Protein AF-A0AAD5DA73-F1 (afdb_monomer_lite)

Radius of gyration: 20.54 Å; chains: 1; bounding box: 58×46×58 Å

Organism: Ambrosia artemisiifolia (NCBI:txid4212)

Structure (mmCIF, N/CA/C/O backbone):
data_AF-A0AAD5DA73-F1
#
_entry.id   AF-A0AAD5DA73-F1
#
loop_
_atom_site.group_PDB
_atom_site.id
_atom_site.type_symbol
_atom_site.label_atom_id
_atom_site.label_alt_id
_atom_site.label_comp_id
_atom_site.label_asym_id
_atom_site.label_entity_id
_atom_site.label_seq_id
_atom_site.pdbx_PDB_ins_code
_atom_site.Cartn_x
_atom_site.Cartn_y
_atom_site.Cartn_z
_atom_site.occupancy
_atom_site.B_iso_or_equiv
_atom_site.auth_seq_id
_atom_site.auth_comp_id
_atom_site.auth_asym_id
_atom_site.auth_atom_id
_atom_site.pdbx_PDB_model_num
ATOM 1 N N . PRO A 1 1 ? -21.069 0.282 12.238 1.00 74.69 1 PRO A N 1
ATOM 2 C CA . PRO A 1 1 ? -19.995 1.270 12.509 1.00 74.69 1 PRO A CA 1
ATOM 3 C C . PRO A 1 1 ? -19.616 2.061 11.240 1.00 74.69 1 PRO A C 1
ATOM 5 O O . PRO A 1 1 ? -19.781 1.562 10.129 1.00 74.69 1 PRO A O 1
ATOM 8 N N . ARG A 1 2 ? -19.164 3.310 11.398 1.00 81.50 2 ARG A N 1
ATOM 9 C CA . ARG A 1 2 ? -18.696 4.176 10.300 1.00 81.50 2 ARG A CA 1
ATOM 10 C C . ARG A 1 2 ? -17.267 4.619 10.591 1.00 81.50 2 ARG A C 1
ATOM 12 O O . ARG A 1 2 ? -16.891 4.700 11.760 1.00 81.50 2 ARG A O 1
ATOM 19 N N . CYS A 1 3 ? -16.502 4.896 9.543 1.00 84.69 3 CYS A N 1
ATOM 20 C CA . CYS A 1 3 ? -15.153 5.428 9.682 1.00 84.69 3 CYS A CA 1
ATOM 21 C C . CYS A 1 3 ? -15.192 6.782 10.394 1.00 84.69 3 CYS A C 1
ATOM 23 O O . CYS A 1 3 ? -15.942 7.670 9.989 1.00 84.69 3 CYS A O 1
ATOM 25 N N . ARG A 1 4 ? -14.396 6.934 11.457 1.00 84.81 4 ARG A N 1
ATOM 26 C CA . ARG A 1 4 ? -14.360 8.161 12.269 1.00 84.81 4 ARG A CA 1
ATOM 27 C C . ARG A 1 4 ? -13.725 9.353 11.556 1.00 84.81 4 ARG A C 1
ATOM 29 O O . ARG A 1 4 ? -14.009 10.477 11.939 1.00 84.81 4 ARG A O 1
ATOM 36 N N . VAL A 1 5 ? -12.944 9.106 10.506 1.00 83.25 5 VAL A N 1
ATOM 37 C CA . VAL A 1 5 ? -12.302 10.155 9.704 1.00 83.25 5 VAL A CA 1
ATOM 38 C C . VAL A 1 5 ? -13.203 10.617 8.556 1.00 83.25 5 VAL A C 1
ATOM 40 O O . VAL A 1 5 ? -13.408 11.809 8.374 1.00 83.25 5 VAL A O 1
ATOM 43 N N . CYS A 1 6 ? -13.780 9.693 7.777 1.00 84.44 6 CYS A N 1
ATOM 44 C CA . CYS A 1 6 ? -14.545 10.063 6.578 1.00 84.44 6 CYS A CA 1
ATOM 45 C C . CYS A 1 6 ? -16.065 9.896 6.679 1.00 84.44 6 CYS A C 1
ATOM 47 O O . CYS A 1 6 ? -16.775 10.214 5.726 1.00 84.44 6 CYS A O 1
ATOM 49 N N . GLY A 1 7 ? -16.577 9.309 7.761 1.00 82.12 7 GLY A N 1
ATOM 50 C CA . GLY A 1 7 ? -18.003 9.024 7.942 1.00 82.12 7 GLY A CA 1
ATOM 51 C C . GLY A 1 7 ? -18.583 7.947 7.013 1.00 82.12 7 GLY A C 1
ATOM 52 O O . GLY A 1 7 ? -19.753 7.586 7.166 1.00 82.12 7 GLY A O 1
ATOM 53 N N . LYS A 1 8 ? -17.806 7.402 6.065 1.00 84.31 8 LYS A N 1
ATOM 54 C CA . LYS A 1 8 ? -18.269 6.356 5.138 1.00 84.31 8 LYS A CA 1
ATOM 55 C C . LYS A 1 8 ? -18.356 4.989 5.827 1.00 84.31 8 LYS A C 1
ATOM 57 O O . LYS A 1 8 ? -17.770 4.755 6.889 1.00 84.31 8 LYS A O 1
ATOM 62 N N . ARG A 1 9 ? -19.121 4.080 5.216 1.00 83.31 9 ARG A N 1
ATOM 63 C CA . ARG A 1 9 ? -19.241 2.681 5.651 1.00 83.31 9 ARG A CA 1
ATOM 64 C C . ARG A 1 9 ? -17.960 1.908 5.333 1.00 83.31 9 ARG A C 1
ATOM 66 O O . ARG A 1 9 ? -17.173 2.312 4.480 1.00 83.31 9 ARG A O 1
ATOM 73 N N . PHE A 1 10 ? -17.755 0.815 6.051 1.00 82.88 10 PHE A N 1
ATOM 74 C CA . PHE A 1 10 ? -16.686 -0.136 5.766 1.00 82.88 10 PHE A CA 1
ATOM 75 C C . PHE A 1 10 ? -17.114 -1.110 4.666 1.00 82.88 10 PHE A C 1
ATOM 77 O O . PHE A 1 10 ? -18.294 -1.162 4.315 1.00 82.88 10 PHE A O 1
ATOM 84 N N . TYR A 1 11 ? -16.162 -1.878 4.151 1.00 80.06 11 TYR A N 1
ATOM 85 C CA . TYR A 1 11 ? -16.429 -2.987 3.244 1.00 80.06 11 TYR A CA 1
ATOM 86 C C . TYR A 1 11 ? -15.949 -4.289 3.899 1.00 80.06 11 TYR A C 1
ATOM 88 O O . TYR A 1 11 ? -14.923 -4.253 4.579 1.00 80.06 11 TYR A O 1
ATOM 96 N N . PRO A 1 12 ? -16.662 -5.420 3.735 1.00 72.38 12 PRO A N 1
ATOM 97 C CA . PRO A 1 12 ? -16.383 -6.650 4.484 1.00 72.38 12 PRO A CA 1
ATOM 98 C C . PRO A 1 12 ? -14.997 -7.252 4.260 1.00 72.38 12 PRO A C 1
ATOM 100 O O . PRO A 1 12 ? -14.525 -7.997 5.101 1.00 72.38 12 PRO A O 1
ATOM 103 N N . HIS A 1 13 ? -14.368 -6.973 3.124 1.00 76.25 13 HIS A N 1
ATOM 104 C CA . HIS A 1 13 ? -13.103 -7.578 2.705 1.00 76.25 13 HIS A CA 1
ATOM 105 C C . HIS A 1 13 ? -11.890 -6.662 2.923 1.00 76.25 13 HIS A C 1
ATOM 107 O O . HIS A 1 13 ? -10.756 -7.137 2.869 1.00 76.25 13 HIS A O 1
ATOM 113 N N . LEU A 1 14 ? -12.119 -5.373 3.201 1.00 82.56 14 LEU A N 1
ATOM 114 C CA . LEU A 1 14 ? -11.051 -4.393 3.371 1.00 82.56 14 LEU A CA 1
ATOM 115 C C . LEU A 1 14 ? -10.572 -4.330 4.814 1.00 82.56 14 LEU A C 1
ATOM 117 O O . LEU A 1 14 ? -11.362 -4.373 5.759 1.00 82.56 14 LEU A O 1
ATOM 121 N N . TRP A 1 15 ? -9.265 -4.155 4.965 1.00 85.31 15 TRP A N 1
ATOM 122 C CA . TRP A 1 15 ? -8.627 -3.992 6.259 1.00 85.31 15 TRP A CA 1
ATOM 123 C C . TRP A 1 15 ? -9.005 -2.649 6.894 1.00 85.31 15 TRP A C 1
ATOM 125 O O . TRP A 1 15 ? -9.161 -1.622 6.221 1.00 85.31 15 TRP A O 1
ATOM 135 N N . ILE A 1 16 ? -9.168 -2.662 8.214 1.00 87.81 16 ILE A N 1
ATOM 136 C CA . ILE A 1 16 ? -9.532 -1.491 9.011 1.00 87.81 16 ILE A CA 1
ATOM 137 C C . ILE A 1 16 ? -8.635 -1.410 10.241 1.00 87.81 16 ILE A C 1
ATOM 139 O O . ILE A 1 16 ? -8.229 -2.432 10.790 1.00 87.81 16 ILE A O 1
ATOM 143 N N . TYR A 1 17 ? -8.387 -0.198 10.716 1.00 88.81 17 TYR A N 1
ATOM 144 C CA . TYR A 1 17 ? -7.782 0.020 12.023 1.00 88.81 17 TYR A CA 1
ATOM 145 C C . TYR A 1 17 ? -8.880 0.174 13.069 1.00 88.81 17 TYR A C 1
ATOM 147 O O . TYR A 1 17 ? -9.853 0.912 12.855 1.00 88.81 17 TYR A O 1
ATOM 155 N N . LYS A 1 18 ? -8.727 -0.514 14.204 1.00 88.94 18 LYS A N 1
ATOM 156 C CA . LYS A 1 18 ? -9.647 -0.408 15.338 1.00 88.94 18 LYS A CA 1
ATOM 157 C C . LYS A 1 18 ? -8.918 -0.139 16.652 1.00 88.94 18 LYS A C 1
ATOM 159 O O . LYS A 1 18 ? -7.820 -0.632 16.868 1.00 88.94 18 LYS A O 1
ATOM 164 N N . CYS A 1 19 ? -9.573 0.591 17.550 1.00 87.06 19 CYS A N 1
ATOM 165 C CA . CYS A 1 19 ? -9.209 0.643 18.964 1.00 87.06 19 CYS A CA 1
ATOM 166 C C . CYS A 1 19 ? -10.099 -0.330 19.737 1.00 87.06 19 CYS A C 1
ATOM 168 O O . CYS A 1 19 ? -11.324 -0.158 19.749 1.00 87.06 19 CYS A O 1
ATOM 170 N N . ASP A 1 20 ? -9.501 -1.292 20.436 1.00 80.56 20 ASP A N 1
ATOM 171 C CA . ASP A 1 20 ? -10.252 -2.266 21.237 1.00 80.56 20 ASP A CA 1
ATOM 172 C C . ASP A 1 20 ? -10.957 -1.638 22.451 1.00 80.56 20 ASP A C 1
ATOM 174 O O . ASP A 1 20 ? -11.970 -2.160 22.910 1.00 80.56 20 ASP A O 1
ATOM 178 N N . LYS A 1 21 ? -10.478 -0.488 22.949 1.00 81.25 21 LYS A N 1
ATOM 179 C CA . LYS A 1 21 ? -11.065 0.177 24.126 1.00 81.25 21 LYS A CA 1
ATOM 180 C C . LYS A 1 21 ? -12.197 1.151 23.794 1.00 81.25 21 LYS A C 1
ATOM 182 O O . LYS A 1 21 ? -13.053 1.393 24.640 1.00 81.25 21 LYS A O 1
ATOM 187 N N . CYS A 1 22 ? -12.211 1.736 22.593 1.00 81.44 22 CYS A N 1
ATOM 188 C CA . CYS A 1 22 ? -13.013 2.940 22.328 1.00 81.44 22 CYS A CA 1
ATOM 189 C C . CYS A 1 22 ? -14.029 2.822 21.186 1.00 81.44 22 CYS A C 1
ATOM 191 O O . CYS A 1 22 ? -14.594 3.842 20.788 1.00 81.44 22 CYS A O 1
ATOM 193 N N . TYR A 1 23 ? -14.270 1.624 20.631 1.00 77.81 23 TYR A N 1
ATOM 194 C CA . TYR A 1 23 ? -15.110 1.444 19.429 1.00 77.81 23 TYR A CA 1
ATOM 195 C C . TYR A 1 23 ? -14.743 2.442 18.311 1.00 77.81 23 TYR A C 1
ATOM 197 O O . TYR A 1 23 ? -15.598 2.954 17.575 1.00 77.81 23 TYR A O 1
ATOM 205 N N . TYR A 1 24 ? -13.455 2.774 18.232 1.00 83.12 24 TYR A N 1
ATOM 206 C CA . TYR A 1 24 ? -12.906 3.673 17.235 1.00 83.12 24 TYR A CA 1
ATOM 207 C C . TYR A 1 24 ? -12.508 2.827 16.036 1.00 83.12 24 TYR A C 1
ATOM 209 O O . TYR A 1 24 ? -11.732 1.892 16.194 1.00 83.12 24 TYR A O 1
ATOM 217 N N . TYR A 1 25 ? -13.053 3.131 14.859 1.00 85.81 25 TYR A N 1
ATOM 218 C CA . TYR A 1 25 ? -12.773 2.404 13.623 1.00 85.81 25 TYR A CA 1
ATOM 219 C C . TYR A 1 25 ? -12.470 3.401 12.509 1.00 85.81 25 TYR A C 1
ATOM 221 O O . TYR A 1 25 ? -13.195 4.390 12.339 1.00 85.81 25 TYR A O 1
ATOM 229 N N . VAL A 1 26 ? -11.450 3.116 11.710 1.00 87.56 26 VAL A N 1
ATOM 230 C CA . VAL A 1 26 ? -11.024 3.954 10.586 1.00 87.56 26 VAL A CA 1
ATOM 231 C C . VAL A 1 26 ? -10.586 3.065 9.420 1.00 87.56 26 VAL A C 1
ATOM 233 O O . VAL A 1 26 ? -10.081 1.961 9.625 1.00 87.56 26 VAL A O 1
ATOM 236 N N . HIS A 1 27 ? -10.869 3.489 8.183 1.00 87.12 27 HIS A N 1
ATOM 237 C CA . HIS A 1 27 ? -10.367 2.775 7.001 1.00 87.12 27 HIS A CA 1
ATOM 238 C C . HIS A 1 27 ? -8.847 2.816 7.000 1.00 87.12 27 HIS A C 1
ATOM 240 O O . HIS A 1 27 ? -8.290 3.826 7.417 1.00 87.12 27 HIS A O 1
ATOM 246 N N . PHE A 1 28 ? -8.203 1.784 6.464 1.00 84.25 28 PHE A N 1
ATOM 247 C CA . PHE A 1 28 ? -6.758 1.779 6.252 1.00 84.25 28 PHE A CA 1
ATOM 248 C C . PHE A 1 28 ? -6.259 3.085 5.596 1.00 84.25 28 PHE A C 1
ATOM 250 O O . PHE A 1 28 ? -5.539 3.846 6.238 1.00 84.25 28 PHE A O 1
ATOM 257 N N . ASP A 1 29 ? -6.779 3.435 4.413 1.00 79.94 29 ASP A N 1
ATOM 258 C CA . ASP A 1 29 ? -6.364 4.657 3.703 1.00 79.94 29 ASP A CA 1
ATOM 259 C C . ASP A 1 29 ? -6.687 5.944 4.476 1.00 79.94 29 ASP A C 1
ATOM 261 O O . ASP A 1 29 ? -5.978 6.939 4.380 1.00 79.94 29 ASP A O 1
ATOM 265 N N . CYS A 1 30 ? -7.786 5.952 5.241 1.00 84.56 30 CYS A N 1
ATOM 266 C CA . CYS A 1 30 ? -8.164 7.123 6.036 1.00 84.56 30 CYS A CA 1
ATOM 267 C C . CYS A 1 30 ? -7.292 7.293 7.278 1.00 84.56 30 CYS A C 1
ATOM 269 O O . CYS A 1 30 ? -7.253 8.394 7.813 1.00 84.56 30 CYS A O 1
ATOM 271 N N . ALA A 1 31 ? -6.668 6.218 7.759 1.00 85.38 31 ALA A N 1
ATOM 272 C CA . ALA A 1 31 ? -5.720 6.300 8.850 1.00 85.38 31 ALA A CA 1
ATOM 273 C C . ALA A 1 31 ? -4.400 6.873 8.340 1.00 85.38 31 ALA A C 1
ATOM 275 O O . ALA A 1 31 ? -3.850 7.760 8.971 1.00 85.38 31 ALA A O 1
ATOM 276 N N . THR A 1 32 ? -3.918 6.403 7.187 1.00 80.06 32 THR A N 1
ATOM 277 C CA . THR A 1 32 ? -2.591 6.759 6.670 1.00 80.06 32 THR A CA 1
ATOM 278 C C . THR A 1 32 ? -2.559 8.091 5.922 1.00 80.06 32 THR A C 1
ATOM 280 O O . THR A 1 32 ? -1.555 8.794 5.982 1.00 80.06 32 THR A O 1
ATOM 283 N N . SER A 1 33 ? -3.630 8.465 5.215 1.00 76.12 33 SER A N 1
ATOM 284 C CA . SER A 1 33 ? -3.647 9.662 4.366 1.00 76.12 33 SER A CA 1
ATOM 285 C C . SER A 1 33 ? -4.341 10.849 5.026 1.00 76.12 33 SER A C 1
ATOM 287 O O . SER A 1 33 ? -5.465 10.746 5.522 1.00 76.12 33 SER A O 1
ATOM 289 N N . LYS A 1 34 ? -3.707 12.021 4.939 1.00 66.69 34 LYS A N 1
ATOM 290 C CA . LYS A 1 34 ? -4.309 13.299 5.321 1.00 66.69 34 LYS A CA 1
ATOM 291 C C . LYS A 1 34 ? -5.431 13.631 4.329 1.00 66.69 34 LYS A C 1
ATOM 293 O O . LYS A 1 34 ? -5.189 13.742 3.131 1.00 66.69 34 LYS A O 1
ATOM 298 N N . ARG A 1 35 ? -6.675 13.761 4.794 1.00 55.38 35 ARG A N 1
ATOM 299 C CA . ARG A 1 35 ? -7.741 14.398 3.998 1.00 55.38 35 ARG A CA 1
ATOM 300 C C . ARG A 1 35 ? -7.742 15.893 4.277 1.00 55.38 35 ARG A C 1
ATOM 302 O O . ARG A 1 35 ? -7.428 16.296 5.392 1.00 55.38 35 ARG A O 1
ATOM 309 N N . GLU A 1 36 ? -8.095 16.684 3.265 1.00 46.44 36 GLU A N 1
ATOM 310 C CA . GLU A 1 36 ? -8.087 18.143 3.343 1.00 46.44 36 GLU A CA 1
ATOM 311 C C . GLU A 1 36 ? -8.763 18.707 4.613 1.00 46.44 36 GLU A C 1
ATOM 313 O O . GLU A 1 36 ? -9.766 18.159 5.091 1.00 46.44 36 GLU A O 1
ATOM 318 N N . PRO A 1 37 ? -8.238 19.832 5.140 1.00 41.41 37 PRO A N 1
ATOM 319 C CA . PRO A 1 37 ? -8.505 20.353 6.486 1.00 41.41 37 PRO A CA 1
ATOM 320 C C . PRO A 1 37 ? -9.942 20.832 6.753 1.00 41.41 37 PRO A C 1
ATOM 322 O O . PRO A 1 37 ? -10.250 21.285 7.858 1.00 41.41 37 PRO A O 1
ATOM 325 N N . PHE A 1 38 ? -10.860 20.710 5.794 1.00 39.41 38 PHE A N 1
ATOM 326 C CA . PHE A 1 38 ? -12.230 21.189 5.971 1.00 39.41 38 PHE A CA 1
ATOM 327 C C . PHE A 1 38 ? -13.028 20.371 7.006 1.00 39.41 38 PHE A C 1
ATOM 329 O O . PHE A 1 38 ? -13.949 20.892 7.628 1.00 39.41 38 PHE A O 1
ATOM 336 N N . MET A 1 39 ? -12.646 19.111 7.262 1.00 40.88 39 MET A N 1
ATOM 337 C CA . MET A 1 39 ? -13.309 18.263 8.270 1.00 40.88 39 MET A CA 1
ATOM 338 C C . MET A 1 39 ? -12.624 18.265 9.647 1.00 40.88 39 MET A C 1
ATOM 340 O O . MET A 1 39 ? -13.241 17.833 10.619 1.00 40.88 39 MET A O 1
ATOM 344 N N . SER A 1 40 ? -11.396 18.788 9.774 1.00 43.88 40 SER A N 1
ATOM 345 C CA . SER A 1 40 ? -10.707 18.908 11.076 1.00 43.88 40 SER A CA 1
ATOM 346 C C . SER A 1 40 ? -11.377 19.909 12.021 1.00 43.88 40 SER A C 1
ATOM 348 O O . SER A 1 40 ? -11.294 19.747 13.233 1.00 43.88 40 SER A O 1
ATOM 350 N N . ILE A 1 41 ? -12.095 20.898 11.479 1.00 42.97 41 ILE A N 1
ATOM 351 C CA . ILE A 1 41 ? -12.800 21.935 12.254 1.00 42.97 41 ILE A CA 1
ATOM 352 C C . ILE A 1 41 ? -14.023 21.350 12.991 1.00 42.97 41 ILE A C 1
ATOM 354 O O . ILE A 1 41 ? -14.451 21.878 14.013 1.00 42.97 41 ILE A O 1
ATOM 358 N N . PHE A 1 42 ? -14.564 20.222 12.515 1.00 41.97 42 PHE A N 1
ATOM 359 C CA . PHE A 1 42 ? -15.730 19.559 13.111 1.00 41.97 42 PHE A CA 1
ATOM 360 C C . PHE A 1 42 ? -15.372 18.4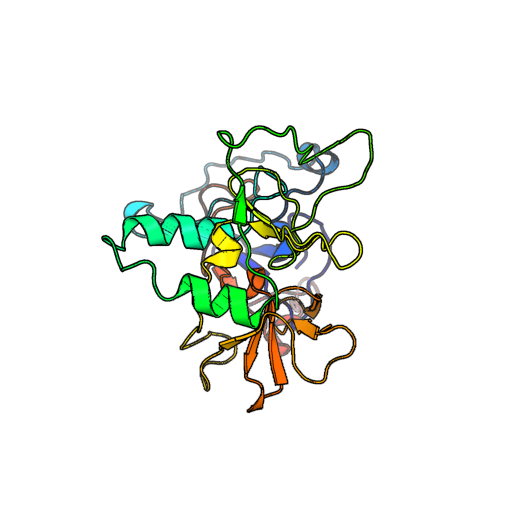34 14.094 1.00 41.97 42 PHE A C 1
ATOM 362 O O . PHE A 1 42 ? -16.274 17.811 14.658 1.00 41.97 42 PHE A O 1
ATOM 369 N N . ILE A 1 43 ? -14.082 18.162 14.336 1.00 44.81 43 ILE A N 1
ATOM 370 C CA . ILE A 1 43 ? -13.673 17.252 15.411 1.00 44.81 43 ILE A CA 1
ATOM 371 C C . ILE A 1 43 ? -13.783 18.031 16.720 1.00 44.81 43 ILE A C 1
ATOM 373 O O . ILE A 1 43 ? -12.856 18.715 17.142 1.00 44.81 43 ILE A O 1
ATOM 377 N N . THR A 1 44 ? -14.944 17.943 17.365 1.00 36.84 44 THR A N 1
ATOM 378 C CA . THR A 1 44 ? -15.134 18.451 18.722 1.00 36.84 44 THR A CA 1
ATOM 379 C C . THR A 1 44 ? -14.080 17.828 19.636 1.00 36.84 44 THR A C 1
ATOM 381 O O . THR A 1 44 ? -14.101 16.618 19.877 1.00 36.84 44 THR A O 1
ATOM 384 N N . THR A 1 45 ? -13.171 18.646 20.161 1.00 41.34 45 THR A N 1
ATOM 385 C CA . THR A 1 45 ? -12.269 18.320 21.268 1.00 41.34 45 THR A CA 1
ATOM 386 C C . THR A 1 45 ? -13.082 18.119 22.547 1.00 41.34 45 THR A C 1
ATOM 388 O O . THR A 1 45 ? -13.053 18.919 23.476 1.00 41.34 45 THR A O 1
ATOM 391 N N . SER A 1 46 ? -13.828 17.019 22.631 1.00 40.75 46 SER A N 1
ATOM 392 C CA . SER A 1 46 ? -14.359 16.524 23.898 1.00 40.75 46 SER A CA 1
ATOM 393 C C . SER A 1 46 ? -13.238 15.783 24.631 1.00 40.75 46 SER A C 1
ATOM 395 O O . SER A 1 46 ? -13.244 14.553 24.713 1.00 40.75 46 SER A O 1
ATOM 397 N N . LEU A 1 47 ? -12.223 16.514 25.100 1.00 46.31 47 LEU A N 1
ATOM 398 C CA . LEU A 1 47 ? -11.112 15.923 25.842 1.00 46.31 47 LEU A CA 1
ATOM 399 C C . LEU A 1 47 ? -11.515 15.753 27.314 1.00 46.31 47 LEU A C 1
ATOM 401 O O . LEU A 1 47 ? -11.143 16.531 28.188 1.00 46.31 47 LEU A O 1
ATOM 405 N N . GLY A 1 48 ? -12.286 14.701 27.593 1.00 45.31 48 GLY A N 1
ATOM 406 C CA . GLY A 1 48 ? -12.152 14.035 28.887 1.00 45.31 48 GLY A CA 1
ATOM 407 C C . GLY A 1 48 ? -10.730 13.473 29.005 1.00 45.31 48 GLY A C 1
ATOM 408 O O . GLY A 1 48 ? -10.112 13.161 27.988 1.00 45.31 48 GLY A O 1
ATOM 409 N N . LYS A 1 49 ? -10.188 13.349 30.225 1.00 44.56 49 LYS A N 1
ATOM 410 C CA . LYS A 1 49 ? -8.884 12.699 30.458 1.00 44.56 49 LYS A CA 1
ATOM 411 C C . LYS A 1 49 ? -8.876 11.310 29.802 1.00 44.56 49 LYS A C 1
ATOM 413 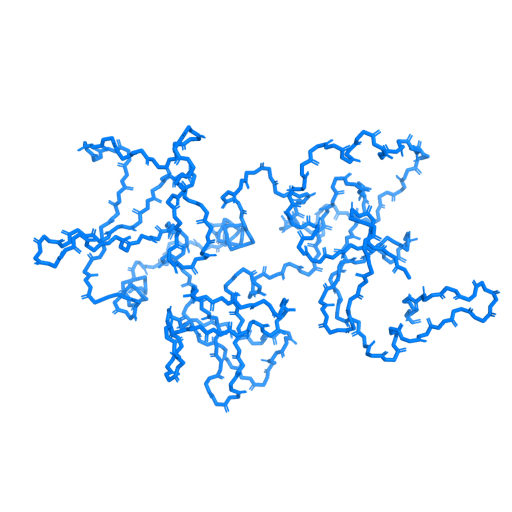O O . LYS A 1 49 ? -9.515 10.390 30.303 1.00 44.56 49 LYS A O 1
ATOM 418 N N . THR A 1 50 ? -8.168 11.157 28.686 1.00 51.66 50 THR A N 1
ATOM 419 C CA . THR A 1 50 ? -7.966 9.861 28.029 1.00 51.66 50 THR A CA 1
ATOM 420 C C . THR A 1 50 ? -6.828 9.129 28.728 1.00 51.66 50 THR A C 1
ATOM 422 O O . THR A 1 50 ? -5.730 9.675 28.836 1.00 51.66 50 THR A O 1
ATOM 425 N N . SER A 1 51 ? -7.065 7.909 29.208 1.00 64.75 51 SER A N 1
ATOM 426 C CA . SER A 1 51 ? -6.001 7.056 29.736 1.00 64.75 51 SER A CA 1
ATOM 427 C C . SER A 1 51 ? -5.236 6.415 28.581 1.00 64.75 51 SER A C 1
ATOM 429 O O . SER A 1 51 ? -5.815 5.725 27.746 1.00 64.75 51 SER A O 1
ATOM 431 N N . LYS A 1 52 ? -3.921 6.640 28.530 1.00 74.19 52 LYS A N 1
ATOM 432 C CA . LYS A 1 52 ? -3.057 6.011 27.528 1.00 74.19 52 LYS A CA 1
ATOM 433 C C . LYS A 1 52 ? -3.179 4.491 27.626 1.00 74.19 52 LYS A C 1
ATOM 435 O O . LYS A 1 52 ? -3.109 3.939 28.725 1.00 74.19 52 LYS A O 1
ATOM 440 N N . ASN A 1 53 ? -3.413 3.816 26.501 1.00 75.94 53 ASN A N 1
ATOM 441 C CA . ASN A 1 53 ? -3.666 2.372 26.511 1.00 75.94 53 ASN A CA 1
ATOM 442 C C . ASN A 1 53 ? -2.418 1.506 26.289 1.00 75.94 53 ASN A C 1
ATOM 444 O O . ASN A 1 53 ? -2.562 0.288 26.347 1.00 75.94 53 ASN A O 1
ATOM 448 N N . PHE A 1 54 ? -1.250 2.120 26.087 1.00 73.06 54 PHE A N 1
ATOM 449 C CA . PHE A 1 54 ? 0.014 1.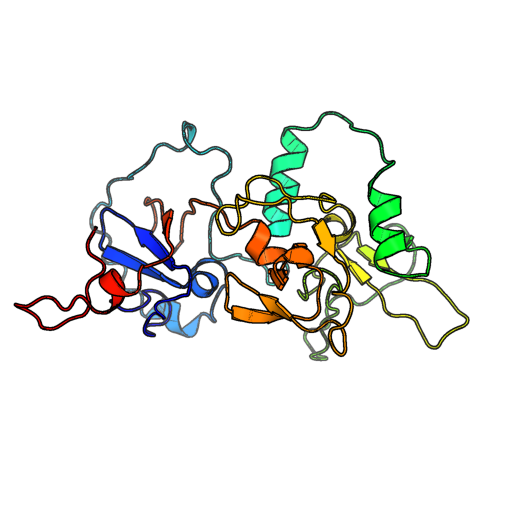458 25.774 1.00 73.06 54 PHE A CA 1
ATOM 450 C C . PHE A 1 54 ? 1.211 2.181 26.406 1.00 73.06 54 PHE A C 1
ATOM 452 O O . PHE A 1 54 ? 1.124 3.372 26.729 1.00 73.06 54 PHE A O 1
ATOM 459 N N . LYS A 1 55 ? 2.333 1.472 26.563 1.00 74.44 55 LYS A N 1
ATOM 460 C CA . LYS A 1 55 ? 3.625 2.062 26.943 1.00 74.44 55 LYS A CA 1
ATOM 461 C C . LYS A 1 55 ? 4.489 2.232 25.696 1.00 74.44 55 LYS A C 1
ATOM 463 O O . LYS A 1 55 ? 4.532 1.337 24.867 1.00 74.44 55 LYS A O 1
ATOM 468 N N . GLU A 1 56 ? 5.171 3.365 25.556 1.00 70.06 56 GLU A N 1
ATOM 469 C CA . GLU A 1 56 ? 6.007 3.641 24.371 1.00 70.06 56 GLU A CA 1
ATOM 470 C C . GLU A 1 56 ? 7.177 2.660 24.243 1.00 70.06 56 GLU A C 1
ATOM 472 O O . GLU A 1 56 ? 7.455 2.189 23.144 1.00 70.06 56 GLU A O 1
ATOM 477 N N . ASP A 1 57 ? 7.771 2.267 25.370 1.00 69.06 57 ASP A N 1
ATOM 478 C CA . ASP A 1 57 ? 8.910 1.342 25.420 1.00 69.06 57 ASP A CA 1
ATOM 479 C C . ASP A 1 57 ? 8.580 -0.068 24.890 1.00 69.06 57 ASP A C 1
ATOM 481 O O . ASP A 1 57 ? 9.475 -0.810 24.492 1.00 69.06 57 ASP A O 1
ATOM 485 N N . GLU A 1 58 ? 7.295 -0.445 24.858 1.00 75.81 58 GLU A N 1
ATOM 486 C CA . GLU A 1 58 ? 6.823 -1.732 24.325 1.00 75.81 58 GLU A CA 1
ATOM 487 C C . GLU A 1 58 ? 6.626 -1.687 22.789 1.00 75.81 58 GLU A C 1
ATOM 489 O O . GLU A 1 58 ? 6.512 -2.737 22.156 1.00 75.81 58 GLU A O 1
ATOM 494 N N . HIS A 1 59 ? 6.636 -0.495 22.167 1.00 70.31 59 HIS A N 1
ATOM 495 C CA . HIS A 1 59 ? 6.346 -0.290 20.737 1.00 70.31 59 HIS A CA 1
ATOM 496 C C . HIS A 1 59 ? 7.327 0.710 20.069 1.00 70.31 59 HIS A C 1
ATOM 498 O O . HIS A 1 59 ? 6.916 1.784 19.626 1.00 70.31 59 HIS A O 1
ATOM 504 N N . PRO A 1 60 ? 8.624 0.372 19.923 1.00 65.12 60 PRO A N 1
ATOM 505 C CA . PRO A 1 60 ? 9.666 1.315 19.484 1.00 65.12 60 PRO A CA 1
ATOM 506 C C . PRO A 1 60 ? 9.552 1.787 18.022 1.00 65.12 60 PRO A C 1
ATOM 508 O O . PRO A 1 60 ? 10.104 2.822 17.671 1.00 65.12 60 PRO A O 1
ATOM 511 N N . ASN A 1 61 ? 8.828 1.055 17.168 1.00 71.19 61 ASN A N 1
ATOM 512 C CA . ASN A 1 61 ? 8.662 1.358 15.736 1.00 71.19 61 ASN A CA 1
ATOM 513 C C . ASN A 1 61 ? 7.230 1.802 15.393 1.00 71.19 61 ASN A C 1
ATOM 515 O O . ASN A 1 61 ? 6.743 1.565 14.284 1.00 71.19 61 ASN A O 1
ATOM 519 N N . LEU A 1 62 ? 6.523 2.374 16.369 1.00 81.06 62 LEU A N 1
ATOM 520 C CA . LEU A 1 62 ? 5.122 2.739 16.228 1.00 81.06 62 LEU A CA 1
ATOM 521 C C . LEU A 1 62 ? 4.954 3.905 15.254 1.00 81.06 62 LEU A C 1
ATOM 523 O O . LEU A 1 62 ? 5.490 4.994 15.452 1.00 81.06 62 LEU A O 1
ATOM 527 N N . LEU A 1 63 ? 4.181 3.670 14.199 1.00 83.31 63 LEU A N 1
ATOM 528 C CA . LEU A 1 63 ? 3.944 4.677 13.181 1.00 83.31 63 LEU A CA 1
ATOM 529 C C . LEU A 1 63 ? 2.869 5.665 13.639 1.00 83.31 63 LEU A C 1
ATOM 531 O O . LEU A 1 63 ? 1.766 5.257 14.011 1.00 83.31 63 LEU A O 1
ATOM 535 N N . HIS A 1 64 ? 3.175 6.958 13.551 1.00 84.88 64 HIS A N 1
ATOM 536 C CA . HIS A 1 64 ? 2.202 8.015 13.790 1.00 84.88 64 HIS A CA 1
ATOM 537 C C . HIS A 1 64 ? 1.522 8.432 12.487 1.00 84.88 64 HIS A C 1
ATOM 539 O O . HIS A 1 64 ? 2.182 8.790 11.513 1.00 84.88 64 HIS A O 1
ATOM 545 N N . CYS A 1 65 ? 0.193 8.403 12.483 1.00 83.31 65 CYS A N 1
ATOM 546 C CA . CYS A 1 65 ? -0.622 8.785 11.339 1.00 83.31 65 CYS A CA 1
ATOM 547 C C . CYS A 1 65 ? -1.609 9.928 11.674 1.00 83.31 65 CYS A C 1
ATOM 549 O O . CYS A 1 65 ? -1.923 10.130 12.852 1.00 83.31 65 CYS A O 1
ATOM 551 N N . PRO A 1 66 ? -2.147 10.654 10.674 1.00 81.56 66 PRO A N 1
ATOM 552 C CA . PRO A 1 66 ? -1.858 10.558 9.237 1.00 81.56 66 PRO A CA 1
ATOM 553 C C . PRO A 1 66 ? -0.460 11.078 8.873 1.00 81.56 66 PRO A C 1
ATOM 555 O O . PRO A 1 66 ? 0.147 11.836 9.626 1.00 81.56 66 PRO A O 1
ATOM 558 N N . PHE A 1 67 ? 0.047 10.688 7.703 1.00 78.69 67 PHE A N 1
ATOM 559 C CA . PHE A 1 67 ? 1.300 11.235 7.182 1.00 78.69 67 PHE A CA 1
ATOM 560 C C . PHE A 1 67 ? 1.202 12.745 6.928 1.00 78.69 67 PHE A C 1
ATOM 562 O O . PHE A 1 67 ? 0.159 13.247 6.496 1.00 78.69 67 PHE A O 1
ATOM 569 N N . GLN A 1 68 ? 2.285 13.475 7.216 1.00 68.81 68 GLN A N 1
ATOM 570 C CA . GLN A 1 68 ? 2.312 14.931 7.069 1.00 68.81 68 GLN A CA 1
ATOM 571 C C . GLN A 1 68 ? 2.578 15.370 5.625 1.00 68.81 68 GLN A C 1
ATOM 573 O O . GLN A 1 68 ? 1.964 16.346 5.191 1.00 68.81 68 GLN A O 1
ATOM 578 N N . ASP A 1 69 ? 3.450 14.652 4.910 1.00 70.31 69 ASP A N 1
ATOM 579 C CA . ASP A 1 69 ? 3.855 14.913 3.525 1.00 70.31 69 ASP A CA 1
ATOM 580 C C . ASP A 1 69 ? 3.176 13.930 2.548 1.00 70.31 69 ASP A C 1
ATOM 582 O O . ASP A 1 69 ? 2.973 12.760 2.868 1.00 70.31 69 ASP A O 1
ATOM 586 N N . GLU A 1 70 ? 2.815 14.382 1.343 1.00 65.88 70 GLU A N 1
ATOM 587 C CA . GLU A 1 70 ? 2.142 13.543 0.331 1.00 65.88 70 GLU A CA 1
ATOM 588 C C . GLU A 1 70 ? 3.041 12.433 -0.245 1.00 65.88 70 GLU A C 1
ATOM 590 O O . GLU A 1 70 ? 2.541 11.416 -0.740 1.00 65.88 70 GLU A O 1
ATOM 595 N N . GLY A 1 71 ? 4.361 12.621 -0.185 1.00 65.00 71 GLY A N 1
ATOM 596 C CA . GLY A 1 71 ? 5.365 11.637 -0.575 1.00 65.00 71 GLY A CA 1
ATOM 597 C C . GLY A 1 71 ? 5.674 10.612 0.520 1.00 65.00 71 GLY A C 1
ATOM 598 O O . GLY A 1 71 ? 6.300 9.587 0.226 1.00 65.00 71 GLY A O 1
ATOM 599 N N . ASP A 1 72 ? 5.237 10.846 1.762 1.00 73.94 72 ASP A N 1
ATOM 600 C CA . ASP A 1 72 ? 5.361 9.872 2.843 1.00 73.94 72 ASP A CA 1
ATOM 601 C C . ASP A 1 72 ? 4.389 8.708 2.638 1.00 73.94 72 ASP A C 1
ATOM 603 O O . ASP A 1 72 ? 3.214 8.857 2.293 1.00 73.94 72 ASP A O 1
ATOM 607 N N . ASN A 1 73 ? 4.900 7.503 2.849 1.00 78.06 73 ASN A N 1
ATOM 608 C CA . ASN A 1 73 ? 4.124 6.280 2.773 1.00 78.06 73 ASN A CA 1
ATOM 609 C C . ASN A 1 73 ? 4.739 5.208 3.676 1.00 78.06 73 ASN A C 1
ATOM 611 O O . ASN A 1 73 ? 5.843 5.353 4.204 1.00 78.06 73 ASN A O 1
ATOM 615 N N . LEU A 1 74 ? 4.004 4.110 3.829 1.00 83.06 74 LEU A N 1
ATOM 616 C CA . LEU A 1 74 ? 4.365 2.997 4.705 1.00 83.06 74 LEU A CA 1
ATOM 617 C C . LEU A 1 74 ? 5.737 2.407 4.384 1.00 83.06 74 LEU A C 1
ATOM 619 O O . LEU A 1 74 ? 6.484 2.049 5.291 1.00 83.06 74 LEU A O 1
ATOM 623 N N . VAL A 1 75 ? 6.082 2.340 3.102 1.00 84.12 75 VAL A N 1
ATOM 624 C CA . VAL A 1 75 ? 7.344 1.758 2.659 1.00 84.12 75 VAL A CA 1
ATOM 625 C C . VAL A 1 75 ? 8.519 2.650 3.051 1.00 84.12 75 VAL A C 1
ATOM 627 O O . VAL A 1 75 ? 9.506 2.147 3.580 1.00 84.12 75 VAL A O 1
ATOM 630 N N . LYS A 1 76 ? 8.403 3.974 2.872 1.00 83.94 76 LYS A N 1
ATOM 631 C CA . LYS A 1 76 ? 9.420 4.935 3.326 1.00 83.94 76 LYS A CA 1
ATOM 632 C C . LYS A 1 76 ? 9.704 4.755 4.820 1.00 83.94 76 LYS A C 1
ATOM 634 O O . LYS A 1 76 ? 10.861 4.619 5.207 1.00 83.94 76 LYS A O 1
ATOM 639 N N . CYS A 1 77 ? 8.656 4.677 5.641 1.00 81.00 77 CYS A N 1
ATOM 640 C CA . CYS A 1 77 ? 8.791 4.497 7.087 1.00 81.00 77 CYS A CA 1
ATOM 641 C C . CYS A 1 77 ? 9.390 3.136 7.462 1.00 81.00 77 CYS A C 1
ATOM 643 O O . CYS A 1 77 ? 10.257 3.066 8.331 1.00 81.00 77 CYS A O 1
ATOM 645 N N . TYR A 1 78 ? 8.975 2.063 6.784 1.00 81.25 78 TYR A N 1
ATOM 646 C CA . TYR A 1 78 ? 9.551 0.734 6.981 1.00 81.25 78 TYR A CA 1
ATOM 647 C C . TYR A 1 78 ? 11.064 0.732 6.721 1.00 81.25 78 TYR A C 1
ATOM 649 O O . TYR A 1 78 ? 11.830 0.256 7.560 1.00 81.25 78 TYR A O 1
ATOM 657 N N . MET A 1 79 ? 11.505 1.333 5.611 1.00 80.88 79 MET A N 1
ATOM 658 C CA . MET A 1 79 ? 12.929 1.401 5.263 1.00 80.88 79 MET A CA 1
ATOM 659 C C . MET A 1 79 ? 13.732 2.251 6.251 1.00 80.88 79 MET A C 1
ATOM 661 O O . MET A 1 79 ? 14.848 1.876 6.615 1.00 80.88 79 MET A O 1
ATOM 665 N N . SER A 1 80 ? 13.164 3.356 6.746 1.00 78.12 80 SER A N 1
ATOM 666 C CA . SER A 1 80 ? 13.802 4.166 7.792 1.00 78.12 80 SER A CA 1
ATOM 667 C C . SER A 1 80 ? 14.014 3.381 9.091 1.00 78.12 80 SER A C 1
ATOM 669 O O . SER A 1 80 ? 15.078 3.492 9.697 1.00 78.12 80 SER A O 1
ATOM 671 N N . ASN A 1 81 ? 13.055 2.538 9.484 1.00 69.31 81 ASN A N 1
ATOM 672 C CA . ASN A 1 81 ? 13.153 1.739 10.710 1.00 69.31 81 ASN A CA 1
ATOM 673 C C . ASN A 1 81 ? 14.165 0.583 10.590 1.00 69.31 81 ASN A C 1
ATOM 675 O O . ASN A 1 81 ? 14.788 0.205 11.581 1.00 69.31 81 ASN A O 1
ATOM 679 N N . GLN A 1 82 ? 14.386 0.036 9.388 1.00 65.56 82 GLN A N 1
ATOM 680 C CA . GLN A 1 82 ? 15.392 -1.015 9.172 1.00 65.56 82 GLN A CA 1
ATOM 681 C C . GLN A 1 82 ? 16.837 -0.500 9.191 1.00 65.56 82 GLN A C 1
ATOM 683 O O . GLN A 1 82 ? 17.736 -1.216 9.638 1.00 65.56 82 GLN A O 1
ATOM 688 N N . HIS A 1 83 ? 17.070 0.747 8.773 1.00 54.12 83 HIS A N 1
ATOM 689 C CA . HIS A 1 83 ? 18.400 1.369 8.800 1.00 54.12 83 HIS A CA 1
ATOM 690 C C . HIS A 1 83 ? 18.997 1.489 10.218 1.00 54.12 83 HIS A C 1
ATOM 692 O O . HIS A 1 83 ? 20.213 1.596 10.351 1.00 54.12 83 HIS A O 1
ATOM 698 N N . GLY A 1 84 ? 18.176 1.422 11.275 1.00 39.81 84 GLY A N 1
ATOM 699 C CA . GLY A 1 84 ? 18.640 1.379 12.668 1.00 39.81 84 GLY A CA 1
ATOM 700 C C . GLY A 1 84 ? 19.116 0.001 13.155 1.00 39.81 84 GLY A C 1
ATOM 701 O O . GLY A 1 84 ? 19.757 -0.076 14.199 1.00 39.81 84 GLY A O 1
ATOM 702 N N . LEU A 1 85 ? 18.822 -1.082 12.422 1.00 38.94 85 LEU A N 1
ATOM 703 C CA . LEU A 1 85 ? 19.089 -2.469 12.844 1.00 38.94 85 LEU A CA 1
ATOM 704 C C . LEU A 1 85 ? 20.128 -3.196 11.973 1.00 38.94 85 LEU A C 1
ATOM 706 O O . LEU A 1 85 ? 20.645 -4.234 12.381 1.00 38.94 85 LEU A O 1
ATOM 710 N N . ILE A 1 86 ? 20.466 -2.664 10.795 1.00 36.75 86 ILE A N 1
ATOM 711 C CA . ILE A 1 86 ? 21.383 -3.311 9.849 1.00 36.75 86 ILE A CA 1
ATOM 712 C C . ILE A 1 86 ? 22.709 -2.549 9.815 1.00 36.75 86 ILE A C 1
ATOM 714 O O . ILE A 1 86 ? 22.863 -1.544 9.123 1.00 36.75 86 ILE A O 1
ATOM 718 N N . GLY A 1 87 ? 23.705 -3.070 10.533 1.00 34.09 87 GLY A N 1
ATOM 719 C CA . GLY A 1 87 ? 25.099 -2.731 10.276 1.00 34.09 87 GLY A CA 1
ATOM 720 C C . GLY A 1 87 ? 25.488 -3.172 8.863 1.00 34.09 87 GLY A C 1
ATOM 721 O O . GLY A 1 87 ? 25.402 -4.354 8.551 1.00 34.09 87 GLY A O 1
ATOM 722 N N . ASN A 1 88 ? 25.885 -2.210 8.023 1.00 34.41 88 ASN A N 1
ATOM 723 C CA . ASN A 1 88 ? 26.632 -2.347 6.763 1.00 34.41 88 ASN A CA 1
ATOM 724 C C . ASN A 1 88 ? 26.569 -3.733 6.082 1.00 34.41 88 ASN A C 1
ATOM 726 O O . ASN A 1 88 ? 27.586 -4.418 5.942 1.00 34.41 88 ASN A O 1
ATOM 730 N N . SER A 1 89 ? 25.388 -4.134 5.607 1.00 34.41 89 SER A N 1
ATOM 731 C CA . SER A 1 89 ? 25.265 -5.239 4.655 1.00 34.41 89 SER A CA 1
ATOM 732 C C . SER A 1 89 ? 25.496 -4.709 3.238 1.00 34.41 89 SER A C 1
ATOM 734 O O . SER A 1 89 ? 24.956 -3.685 2.828 1.00 34.41 89 SER A O 1
ATOM 736 N N . LYS A 1 90 ? 26.398 -5.378 2.525 1.00 36.88 90 LYS A N 1
ATOM 737 C CA . LYS A 1 90 ? 27.044 -4.952 1.281 1.00 36.88 90 LYS A CA 1
ATOM 738 C C . LYS A 1 90 ? 26.047 -4.695 0.137 1.00 36.88 90 LYS A C 1
ATOM 740 O O . LYS A 1 90 ? 25.194 -5.520 -0.154 1.00 36.88 90 LYS A O 1
ATOM 745 N N . GLN A 1 91 ? 26.297 -3.596 -0.575 1.00 43.22 91 GLN A N 1
ATOM 746 C CA . GLN A 1 91 ? 25.701 -3.021 -1.798 1.00 43.22 91 GLN A CA 1
ATOM 747 C C . GLN A 1 91 ? 25.376 -3.937 -3.013 1.00 43.22 91 GLN A C 1
ATOM 749 O O . GLN A 1 91 ? 25.179 -3.408 -4.101 1.00 43.22 91 GLN A O 1
ATOM 754 N N . ARG A 1 92 ? 25.304 -5.271 -2.906 1.00 40.50 92 ARG A N 1
ATOM 755 C CA . ARG A 1 92 ? 25.180 -6.150 -4.092 1.00 40.50 92 ARG A CA 1
ATOM 756 C C . ARG A 1 92 ? 23.753 -6.493 -4.548 1.00 40.50 92 ARG A C 1
ATOM 758 O O . ARG A 1 92 ? 23.580 -6.761 -5.731 1.00 40.50 92 ARG A O 1
ATOM 765 N N . ASP A 1 93 ? 22.736 -6.410 -3.689 1.00 43.25 93 ASP A N 1
ATOM 766 C CA . ASP A 1 93 ? 21.380 -6.877 -4.053 1.00 43.25 93 ASP A CA 1
ATOM 767 C C . ASP A 1 93 ? 20.490 -5.807 -4.714 1.00 43.25 93 ASP A C 1
ATOM 769 O O . ASP A 1 93 ? 19.608 -6.132 -5.511 1.00 43.25 93 ASP A O 1
ATOM 773 N N . GLY A 1 94 ? 20.750 -4.516 -4.466 1.00 46.44 94 GLY A N 1
ATOM 774 C CA . GLY A 1 94 ? 19.977 -3.416 -5.067 1.00 46.44 94 GLY A CA 1
ATOM 775 C C . GLY A 1 94 ? 20.130 -3.310 -6.592 1.00 46.44 94 GLY A C 1
ATOM 776 O O . GLY A 1 94 ? 19.190 -2.927 -7.287 1.00 46.44 94 GLY A O 1
ATOM 777 N N . GLU A 1 95 ? 21.282 -3.713 -7.143 1.00 49.22 95 GLU A N 1
ATOM 778 C CA . GLU A 1 95 ? 21.523 -3.711 -8.595 1.00 49.22 95 GLU A CA 1
ATOM 779 C C . GLU A 1 95 ? 20.654 -4.739 -9.345 1.00 49.22 95 GLU A C 1
ATOM 781 O O . GLU A 1 95 ? 20.256 -4.490 -10.486 1.00 49.22 95 GLU A O 1
ATOM 786 N N . MET A 1 96 ? 20.304 -5.872 -8.718 1.00 44.66 96 MET A N 1
ATOM 787 C CA . MET A 1 96 ? 19.475 -6.907 -9.358 1.00 44.66 96 MET A CA 1
ATOM 788 C C . MET A 1 96 ? 18.003 -6.490 -9.482 1.00 44.66 96 MET A C 1
ATOM 790 O O . MET A 1 96 ? 17.372 -6.768 -10.503 1.00 44.66 96 MET A O 1
ATOM 794 N N . ILE A 1 97 ? 17.462 -5.777 -8.489 1.00 54.44 97 ILE A N 1
ATOM 795 C CA . ILE A 1 97 ? 16.071 -5.287 -8.507 1.00 54.44 97 ILE A CA 1
ATOM 796 C C . ILE A 1 97 ? 15.887 -4.241 -9.606 1.00 54.44 97 ILE A C 1
ATOM 798 O O . ILE A 1 97 ? 14.916 -4.294 -10.364 1.00 54.44 97 ILE A O 1
ATOM 802 N N . ILE A 1 98 ? 16.854 -3.332 -9.745 1.00 54.91 98 ILE A N 1
ATOM 803 C CA . ILE A 1 98 ? 16.856 -2.305 -10.790 1.00 54.91 98 ILE A CA 1
ATOM 804 C C . ILE A 1 98 ? 16.849 -2.950 -12.184 1.00 54.91 98 ILE A C 1
ATOM 806 O O . ILE A 1 98 ? 16.019 -2.590 -13.019 1.00 54.91 98 ILE A O 1
ATOM 810 N N . ARG A 1 99 ? 17.700 -3.961 -12.406 1.00 52.59 99 ARG A N 1
ATOM 811 C CA . ARG A 1 99 ? 17.842 -4.646 -13.703 1.00 52.59 99 ARG A CA 1
ATOM 812 C C . ARG A 1 99 ? 16.599 -5.441 -14.122 1.00 52.59 99 ARG A C 1
ATOM 814 O O . ARG A 1 99 ? 16.326 -5.555 -15.313 1.00 52.59 99 ARG A O 1
ATOM 821 N N . ASN A 1 100 ? 15.839 -5.962 -13.157 1.00 55.12 100 ASN A N 1
ATOM 822 C CA . ASN A 1 100 ? 14.578 -6.668 -13.414 1.00 55.12 100 ASN A CA 1
ATOM 823 C C . ASN A 1 100 ? 13.383 -5.714 -13.580 1.00 55.12 100 ASN A C 1
ATOM 825 O O . ASN A 1 100 ? 12.368 -6.097 -14.160 1.00 55.12 100 ASN A O 1
ATOM 829 N N . SER A 1 101 ? 13.495 -4.482 -13.074 1.00 59.47 101 SER A N 1
ATOM 830 C CA . SER A 1 101 ? 12.436 -3.469 -13.149 1.00 59.47 101 SER A CA 1
ATOM 831 C C . SER A 1 101 ? 12.444 -2.693 -14.453 1.00 59.47 101 SER A C 1
ATOM 833 O O . SER A 1 101 ? 11.392 -2.338 -14.991 1.00 59.47 101 SER A O 1
ATOM 835 N N . HIS A 1 102 ? 13.644 -2.419 -14.950 1.00 72.62 102 HIS A N 1
ATOM 836 C CA . HIS A 1 102 ? 13.872 -1.571 -16.098 1.00 72.62 102 HIS A CA 1
ATOM 837 C C . HIS A 1 102 ? 15.148 -2.018 -16.821 1.00 72.62 102 HIS A C 1
ATOM 839 O O . HIS A 1 102 ? 16.140 -2.372 -16.191 1.00 72.62 102 HIS A O 1
ATOM 845 N N . GLN A 1 103 ? 15.124 -2.026 -18.155 1.00 71.38 103 GLN A N 1
ATOM 846 C CA . GLN A 1 103 ? 16.211 -2.589 -18.968 1.00 71.38 103 GLN A CA 1
ATOM 847 C C . GLN A 1 103 ? 17.421 -1.650 -19.098 1.00 71.38 103 GLN A C 1
ATOM 849 O O . GLN A 1 103 ? 18.471 -2.068 -19.588 1.00 71.38 103 GLN A O 1
ATOM 854 N N . HIS A 1 104 ? 17.302 -0.401 -18.636 1.00 76.81 104 HIS A N 1
ATOM 855 C CA . HIS A 1 104 ? 18.378 0.586 -18.664 1.00 76.81 104 HIS A CA 1
ATOM 856 C C . HIS A 1 104 ? 19.001 0.790 -17.279 1.00 76.81 104 HIS A C 1
ATOM 858 O O . HIS A 1 104 ? 18.292 0.737 -16.269 1.00 76.81 104 HIS A O 1
ATOM 864 N N . PRO A 1 105 ? 20.313 1.084 -17.206 1.00 75.12 105 PRO A N 1
ATOM 865 C CA . PRO A 1 105 ? 20.952 1.463 -15.954 1.00 75.12 105 PRO A CA 1
ATOM 866 C C . PRO A 1 105 ? 20.320 2.731 -15.375 1.00 75.12 105 PRO A C 1
ATOM 868 O O . PRO A 1 105 ? 20.190 3.743 -16.069 1.00 75.12 105 PRO A O 1
ATOM 871 N N . LEU A 1 106 ? 19.980 2.691 -14.088 1.00 80.75 106 LEU A N 1
ATOM 872 C CA . LEU A 1 106 ? 19.550 3.874 -13.349 1.00 80.75 106 LEU A CA 1
ATOM 873 C C . LEU A 1 106 ? 20.757 4.578 -12.736 1.00 80.75 106 LEU A C 1
ATOM 875 O O . LEU A 1 106 ? 21.696 3.932 -12.265 1.00 80.75 106 LEU A O 1
ATOM 879 N N . ARG A 1 107 ? 20.716 5.908 -12.703 1.00 83.00 107 ARG A N 1
ATOM 880 C CA . ARG A 1 107 ? 21.686 6.735 -11.982 1.00 83.00 107 ARG A CA 1
ATOM 881 C C . ARG A 1 107 ? 21.023 7.354 -10.766 1.00 83.00 107 AR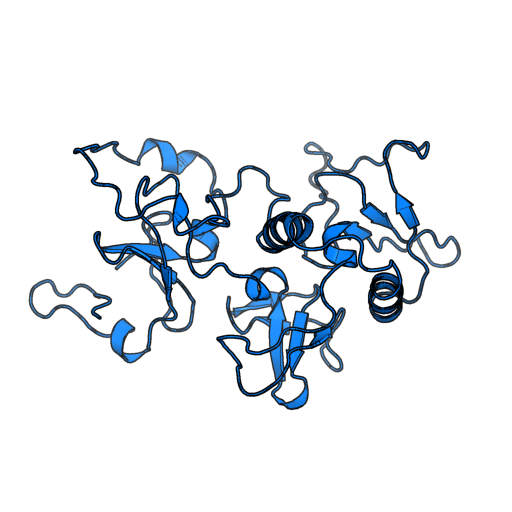G A C 1
ATOM 883 O O . ARG A 1 107 ? 19.872 7.774 -10.830 1.00 83.00 107 ARG A O 1
ATOM 890 N N . LEU A 1 108 ? 21.765 7.407 -9.666 1.00 85.25 108 LEU A N 1
ATOM 891 C CA . LEU A 1 108 ? 21.346 8.150 -8.490 1.00 85.25 108 LEU A CA 1
ATOM 892 C C . LEU A 1 108 ? 21.538 9.642 -8.770 1.00 85.25 108 LEU A C 1
ATOM 894 O O . LEU A 1 108 ? 22.651 10.088 -9.034 1.00 85.25 108 LEU A O 1
ATOM 898 N N . PHE A 1 109 ? 20.447 10.392 -8.729 1.00 81.69 109 PHE A N 1
ATOM 899 C CA . PHE A 1 109 ? 20.439 11.839 -8.807 1.00 81.69 109 PHE A CA 1
ATOM 900 C C . PHE A 1 109 ? 20.392 12.424 -7.394 1.00 81.69 109 PHE A C 1
ATOM 902 O O . PHE A 1 109 ? 19.460 12.160 -6.624 1.00 81.69 109 PHE A O 1
ATOM 909 N N . ASP A 1 110 ? 21.396 13.231 -7.064 1.00 81.56 110 ASP A N 1
ATOM 910 C CA . ASP A 1 110 ? 21.529 13.925 -5.789 1.00 81.56 110 ASP A CA 1
ATOM 911 C C . ASP A 1 110 ? 21.753 15.437 -5.979 1.00 81.56 110 ASP A C 1
ATOM 913 O O . ASP A 1 110 ? 21.973 15.940 -7.080 1.00 81.56 110 ASP A O 1
ATOM 917 N N . LYS A 1 111 ? 21.694 16.183 -4.872 1.00 65.00 111 LYS A N 1
ATOM 918 C CA . LYS A 1 111 ? 21.811 17.654 -4.835 1.00 65.00 111 LYS A CA 1
ATOM 919 C C . LYS A 1 111 ? 23.159 18.180 -5.354 1.00 65.00 111 LYS A C 1
ATOM 921 O O . LYS A 1 111 ? 23.279 19.382 -5.566 1.00 65.00 111 LYS A O 1
ATOM 926 N N . GLN A 1 112 ? 24.166 17.316 -5.498 1.00 54.69 112 GLN A N 1
ATOM 927 C CA . GLN A 1 112 ? 25.526 17.684 -5.901 1.00 54.69 112 GLN A CA 1
ATOM 928 C C . GLN A 1 112 ? 25.732 17.565 -7.419 1.00 54.69 112 GLN A C 1
ATOM 930 O O . GLN A 1 112 ? 26.699 18.106 -7.951 1.00 54.69 112 GLN A O 1
ATOM 935 N N . THR A 1 113 ? 24.805 16.919 -8.132 1.00 51.34 113 THR A N 1
ATOM 936 C CA . THR A 1 113 ? 24.872 16.740 -9.584 1.00 51.34 113 THR A CA 1
ATOM 937 C C . THR A 1 113 ? 24.119 17.884 -10.280 1.00 51.34 113 THR A C 1
ATOM 939 O O . THR A 1 113 ? 22.892 17.936 -10.284 1.00 51.34 113 THR A O 1
ATOM 942 N N . SER A 1 114 ? 24.859 18.849 -10.831 1.00 44.53 114 SER A N 1
ATOM 943 C CA . SER A 1 114 ? 24.367 20.089 -11.449 1.00 44.53 114 SER A CA 1
ATOM 944 C C . SER A 1 114 ? 23.229 19.884 -12.464 1.00 44.53 114 SER A C 1
ATOM 946 O O . SER A 1 114 ? 23.461 19.513 -13.612 1.00 44.53 114 SER A O 1
ATOM 948 N N . GLY A 1 115 ? 21.996 20.188 -12.051 1.00 45.59 115 GLY A N 1
ATOM 949 C CA . GLY A 1 115 ? 20.815 20.290 -12.911 1.00 45.59 115 GLY A CA 1
ATOM 950 C C . GLY A 1 115 ? 19.550 20.502 -12.080 1.00 45.59 115 GLY A C 1
ATOM 951 O O . GLY A 1 115 ? 19.199 19.673 -11.251 1.00 45.59 115 GLY A O 1
ATOM 952 N N . SER A 1 116 ? 18.849 21.623 -12.249 1.00 45.72 116 SER A N 1
ATOM 953 C CA . SER A 1 116 ? 17.611 21.899 -11.512 1.00 45.72 116 SER A CA 1
ATOM 954 C C . SER A 1 116 ? 16.446 21.077 -12.077 1.00 45.72 116 SER A C 1
ATOM 956 O O . SER A 1 116 ? 15.688 21.557 -12.921 1.00 45.72 116 SER A O 1
ATOM 958 N N . VAL A 1 117 ? 16.286 19.830 -11.637 1.00 52.78 117 VAL A N 1
ATOM 959 C CA . VAL A 1 117 ? 15.053 19.076 -11.897 1.00 52.78 117 VAL A CA 1
ATOM 960 C C . VAL A 1 117 ? 13.953 19.670 -11.011 1.00 52.78 117 VAL A C 1
ATOM 962 O O . VAL A 1 117 ? 14.045 19.613 -9.787 1.00 52.78 117 VAL A O 1
ATOM 965 N N . SER A 1 118 ? 12.922 20.282 -11.604 1.00 56.56 118 SER A N 1
ATOM 966 C CA . SER A 1 118 ? 11.715 20.669 -10.855 1.00 56.56 118 SER A CA 1
ATOM 967 C C . SER A 1 118 ? 10.956 19.404 -10.456 1.00 56.56 118 SER A C 1
ATOM 969 O O . SER A 1 118 ? 10.220 18.844 -11.259 1.00 56.56 118 SER A O 1
ATOM 971 N N . LEU A 1 119 ? 11.177 18.936 -9.226 1.00 60.06 119 LEU A N 1
ATOM 972 C CA . LEU A 1 119 ? 10.585 17.702 -8.683 1.00 60.06 119 LEU A CA 1
ATOM 973 C C . LEU A 1 119 ? 9.082 17.842 -8.404 1.00 60.06 119 LEU A C 1
ATOM 975 O O . LEU A 1 119 ? 8.333 16.874 -8.485 1.00 60.06 119 LEU A O 1
ATOM 979 N N . HIS A 1 120 ? 8.641 19.062 -8.102 1.00 58.22 120 HIS A N 1
ATOM 980 C CA . HIS A 1 120 ? 7.256 19.381 -7.801 1.00 58.22 120 HIS A CA 1
ATOM 981 C C . HIS A 1 120 ? 6.972 20.829 -8.218 1.00 58.22 120 HIS A C 1
ATOM 983 O O . HIS A 1 120 ? 7.562 21.758 -7.667 1.00 58.22 120 HIS A O 1
ATOM 989 N N . ASP A 1 121 ? 6.081 21.021 -9.192 1.00 55.78 121 ASP A N 1
ATOM 990 C CA . ASP A 1 121 ? 5.570 22.339 -9.576 1.00 55.78 121 ASP A CA 1
ATOM 991 C C . ASP A 1 121 ? 4.078 22.416 -9.196 1.00 55.78 121 ASP A C 1
ATOM 993 O O . ASP A 1 121 ? 3.218 21.944 -9.951 1.00 55.78 121 ASP A O 1
ATOM 997 N N . PRO A 1 122 ? 3.744 22.989 -8.021 1.00 53.25 122 PRO A N 1
ATOM 998 C CA . PRO A 1 122 ? 2.359 23.112 -7.573 1.00 53.25 122 PRO A CA 1
ATOM 999 C C . PRO A 1 122 ? 1.515 24.006 -8.497 1.00 53.25 122 PRO A C 1
ATOM 1001 O O . PRO A 1 122 ? 0.288 23.924 -8.457 1.00 53.25 122 PRO A O 1
ATOM 1004 N N . MET A 1 123 ? 2.139 24.824 -9.358 1.00 54.66 123 MET A N 1
ATOM 1005 C CA . MET A 1 123 ? 1.448 25.648 -10.353 1.00 54.66 123 MET A CA 1
ATOM 1006 C C . MET A 1 123 ? 1.154 24.892 -11.658 1.00 54.66 123 MET A C 1
ATOM 1008 O O . MET A 1 123 ? 0.216 25.270 -12.360 1.00 54.66 123 MET A O 1
ATOM 1012 N N . LYS A 1 124 ? 1.886 23.813 -11.986 1.00 54.66 124 LYS A N 1
ATOM 1013 C CA . LYS A 1 124 ? 1.708 23.053 -13.247 1.00 54.66 124 LYS A CA 1
ATOM 1014 C C . LYS A 1 124 ? 0.853 21.788 -13.148 1.00 54.66 124 LYS A C 1
ATOM 1016 O O . LYS A 1 124 ? 0.599 21.171 -14.178 1.00 54.66 124 LYS A O 1
ATOM 1021 N N . ARG A 1 125 ? 0.379 21.393 -11.957 1.00 53.16 125 ARG A N 1
ATOM 1022 C CA . ARG A 1 125 ? -0.431 20.167 -11.717 1.00 53.16 125 ARG A CA 1
ATOM 1023 C C . ARG A 1 125 ? 0.213 18.840 -12.163 1.00 53.16 125 ARG A C 1
ATOM 1025 O O . ARG A 1 125 ? -0.424 17.796 -12.053 1.00 53.16 125 ARG A O 1
ATOM 1032 N N . THR A 1 126 ? 1.459 18.842 -12.627 1.00 58.03 126 THR A N 1
ATOM 1033 C CA . THR A 1 126 ? 2.206 17.633 -12.989 1.00 58.03 126 THR A CA 1
ATOM 1034 C C . THR A 1 126 ? 3.120 17.244 -11.834 1.00 58.03 126 THR A C 1
ATOM 1036 O O . THR A 1 126 ? 4.133 17.901 -11.595 1.00 58.03 126 THR A O 1
ATOM 1039 N N . GLN A 1 127 ? 2.751 16.190 -11.107 1.00 72.12 127 GLN A N 1
ATOM 1040 C CA . GLN A 1 127 ? 3.597 15.574 -10.085 1.00 72.12 127 GLN A CA 1
ATOM 1041 C C . GLN A 1 127 ? 4.440 14.472 -10.734 1.00 72.12 127 GLN A C 1
ATOM 1043 O O . GLN A 1 127 ? 3.895 13.602 -11.414 1.00 72.12 127 GLN A O 1
ATOM 1048 N N . LEU A 1 128 ? 5.758 14.494 -10.521 1.00 83.00 128 LEU A N 1
ATOM 1049 C CA . LEU A 1 128 ? 6.615 13.373 -10.898 1.00 83.00 128 LEU A CA 1
ATOM 1050 C C . LEU A 1 128 ? 6.322 12.208 -9.946 1.00 83.00 128 LEU A C 1
ATOM 1052 O O . LEU A 1 128 ? 6.544 12.324 -8.739 1.00 83.00 128 LEU A O 1
ATOM 1056 N N . LEU A 1 129 ? 5.790 11.109 -10.474 1.00 87.88 129 LEU A N 1
ATOM 1057 C CA . LEU A 1 129 ? 5.456 9.922 -9.691 1.00 87.88 129 LEU A CA 1
ATOM 1058 C C . LEU A 1 129 ? 6.591 8.907 -9.766 1.00 87.88 129 LEU A C 1
ATOM 1060 O O . LEU A 1 129 ? 7.182 8.704 -10.818 1.00 87.88 129 LEU A O 1
ATOM 1064 N N . CYS A 1 130 ? 6.858 8.247 -8.647 1.00 90.19 130 CYS A N 1
ATOM 1065 C CA . CYS A 1 130 ? 7.739 7.090 -8.612 1.00 90.19 130 CYS A CA 1
ATOM 1066 C C . CYS A 1 130 ? 7.067 5.889 -9.293 1.00 90.19 130 CYS A C 1
ATOM 1068 O O . CYS A 1 130 ? 5.964 5.502 -8.896 1.00 90.19 130 CYS A O 1
ATOM 1070 N N . ASP A 1 131 ? 7.753 5.253 -10.245 1.00 90.31 131 ASP A N 1
ATOM 1071 C CA . ASP A 1 131 ? 7.266 4.064 -10.965 1.00 90.31 131 ASP A CA 1
ATOM 1072 C C . ASP A 1 131 ? 7.082 2.838 -10.053 1.00 90.31 131 ASP A C 1
ATOM 1074 O O . ASP A 1 131 ? 6.356 1.904 -10.386 1.00 90.31 131 ASP A O 1
ATOM 1078 N N . GLY A 1 132 ? 7.720 2.836 -8.879 1.00 91.56 132 GLY A N 1
ATOM 1079 C CA . GLY A 1 132 ? 7.619 1.758 -7.900 1.00 91.56 132 GLY A CA 1
ATOM 1080 C C . GLY A 1 132 ? 6.367 1.857 -7.031 1.00 91.56 132 GLY A C 1
ATOM 1081 O O . GLY A 1 132 ? 5.545 0.945 -7.008 1.00 91.56 132 GLY A O 1
ATOM 1082 N N . CYS A 1 133 ? 6.215 2.955 -6.288 1.00 91.00 133 CYS A N 1
ATOM 1083 C CA . CYS A 1 133 ? 5.133 3.112 -5.304 1.00 91.00 133 CYS A CA 1
ATOM 1084 C C . CYS A 1 133 ? 3.928 3.906 -5.814 1.00 91.00 133 CYS A C 1
ATOM 1086 O O . CYS A 1 133 ? 2.921 3.978 -5.105 1.00 91.00 133 CYS A O 1
ATOM 1088 N N . VAL A 1 134 ? 4.033 4.514 -7.001 1.00 89.62 134 VAL A N 1
ATOM 1089 C CA . VAL A 1 134 ? 3.008 5.380 -7.604 1.00 89.62 134 VAL A CA 1
ATOM 1090 C C . VAL A 1 134 ? 2.638 6.555 -6.682 1.00 89.62 134 VAL A C 1
ATOM 1092 O O . VAL A 1 134 ? 1.485 6.976 -6.587 1.00 89.62 134 VAL A O 1
ATOM 1095 N N . LYS A 1 135 ? 3.631 7.083 -5.952 1.00 87.12 135 LYS A N 1
ATOM 1096 C CA . LYS A 1 135 ? 3.509 8.282 -5.108 1.00 87.12 135 LYS A CA 1
ATOM 1097 C C . LYS A 1 135 ? 4.389 9.420 -5.620 1.00 87.12 135 LYS A C 1
ATOM 1099 O O . LYS A 1 135 ? 5.407 9.142 -6.262 1.00 87.12 135 LYS A O 1
ATOM 1104 N N . PRO A 1 136 ? 4.030 10.681 -5.315 1.00 87.25 136 PRO A N 1
ATOM 1105 C CA . PRO A 1 136 ? 4.833 11.835 -5.690 1.00 87.25 136 PRO A CA 1
ATOM 1106 C C . PRO A 1 136 ? 6.270 11.756 -5.167 1.00 87.25 136 PRO A C 1
ATOM 1108 O O . PRO A 1 136 ? 6.548 11.290 -4.056 1.00 87.25 136 PRO A O 1
ATOM 1111 N N . ILE A 1 137 ? 7.202 12.240 -5.977 1.00 85.75 137 ILE A N 1
ATOM 1112 C CA . ILE A 1 137 ? 8.594 12.439 -5.596 1.00 85.75 137 ILE A CA 1
ATOM 1113 C C . ILE A 1 137 ? 8.737 13.834 -4.995 1.00 85.75 137 ILE A C 1
ATOM 1115 O O . ILE A 1 137 ? 8.825 14.831 -5.703 1.00 85.75 137 ILE A O 1
ATOM 1119 N N . MET A 1 138 ? 8.781 13.883 -3.665 1.00 81.81 138 MET A N 1
ATOM 1120 C CA . MET A 1 138 ? 8.878 15.134 -2.903 1.00 81.81 138 MET A CA 1
ATOM 1121 C C . MET A 1 138 ? 10.311 15.459 -2.458 1.00 81.81 138 MET A C 1
ATOM 1123 O O . MET A 1 138 ? 10.610 16.586 -2.069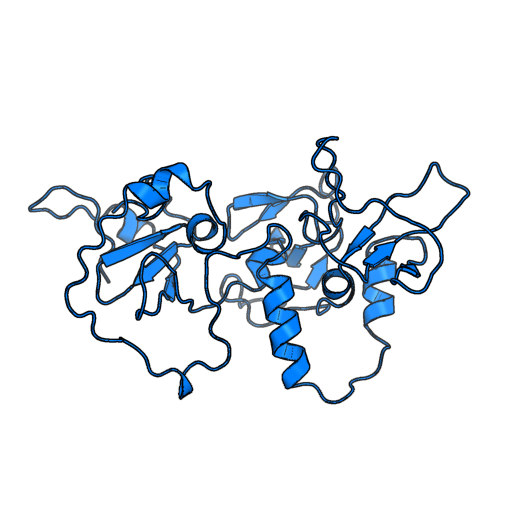 1.00 81.81 138 MET A O 1
ATOM 1127 N N . SER A 1 139 ? 11.224 14.485 -2.522 1.00 80.19 139 SER A N 1
ATOM 1128 C CA . SER A 1 139 ? 12.594 14.620 -2.026 1.00 80.19 139 SER A CA 1
ATOM 1129 C C . SER A 1 139 ? 13.595 13.802 -2.837 1.00 80.19 139 SER A C 1
ATOM 1131 O O . SER A 1 139 ? 13.271 12.737 -3.355 1.00 80.19 139 SER A O 1
ATOM 1133 N N . ILE A 1 140 ? 14.834 14.282 -2.856 1.00 82.31 140 ILE A N 1
ATOM 1134 C CA . ILE A 1 140 ? 16.034 13.579 -3.332 1.00 82.31 140 ILE A CA 1
ATOM 1135 C C . ILE A 1 140 ? 16.755 12.860 -2.172 1.00 82.31 140 ILE A C 1
ATOM 1137 O O . ILE A 1 140 ? 16.565 13.271 -1.023 1.00 82.31 140 ILE A O 1
ATOM 1141 N N . PRO A 1 141 ? 17.611 11.854 -2.449 1.00 87.94 141 PRO A N 1
ATOM 1142 C CA . PRO A 1 141 ? 18.022 11.380 -3.776 1.00 87.94 141 PRO A CA 1
ATOM 1143 C C . PRO A 1 141 ? 16.991 10.463 -4.451 1.00 87.94 141 PRO A C 1
ATOM 1145 O O . PRO A 1 141 ? 16.131 9.868 -3.800 1.00 87.94 141 PRO A O 1
ATOM 1148 N N . VAL A 1 142 ? 17.065 10.375 -5.781 1.00 88.25 142 VAL A N 1
ATOM 1149 C CA . VAL A 1 142 ? 16.177 9.544 -6.617 1.00 88.25 142 VAL A CA 1
ATOM 1150 C C . VAL A 1 142 ? 16.971 8.798 -7.675 1.00 88.25 142 VAL A C 1
ATOM 1152 O O . VAL A 1 142 ? 17.994 9.290 -8.136 1.00 88.25 142 VAL A O 1
ATOM 1155 N N . TYR A 1 143 ? 16.505 7.623 -8.081 1.00 87.81 143 TYR A N 1
ATOM 1156 C CA . TYR A 1 143 ? 17.081 6.898 -9.209 1.00 87.81 143 TYR A CA 1
ATOM 1157 C C . TYR A 1 143 ? 16.338 7.267 -10.485 1.00 87.81 143 TYR A C 1
ATOM 1159 O O . TYR A 1 143 ? 15.123 7.111 -10.530 1.00 87.81 143 TYR A O 1
ATOM 1167 N N . THR A 1 144 ? 17.047 7.717 -11.517 1.00 85.31 144 THR A N 1
ATOM 1168 C CA . THR A 1 144 ? 16.465 8.059 -12.823 1.00 85.31 144 THR A CA 1
ATOM 1169 C C . THR A 1 144 ? 17.150 7.293 -13.948 1.00 85.31 144 THR A C 1
ATOM 1171 O O . THR A 1 144 ? 18.345 6.988 -13.888 1.00 85.31 144 THR A O 1
ATOM 1174 N N . CYS A 1 145 ? 16.396 6.976 -14.997 1.00 84.88 145 CYS A N 1
ATOM 1175 C CA . CYS A 1 145 ? 16.964 6.497 -16.251 1.00 84.88 145 CYS A CA 1
ATOM 1176 C C . CYS A 1 145 ? 17.569 7.673 -17.039 1.00 84.88 145 CYS A C 1
ATOM 1178 O O . CYS A 1 145 ? 16.989 8.753 -17.106 1.00 84.88 145 CYS A O 1
ATOM 1180 N N . CYS A 1 146 ? 18.747 7.471 -17.641 1.00 66.94 146 CYS A N 1
ATOM 1181 C CA . CYS A 1 146 ? 19.475 8.511 -18.384 1.00 66.94 146 CYS A CA 1
ATOM 1182 C C . CYS A 1 146 ? 19.760 8.144 -19.852 1.00 66.94 146 CYS A C 1
ATOM 1184 O O . CYS A 1 146 ? 20.751 8.617 -20.406 1.00 66.94 146 CYS A O 1
ATOM 1186 N N . GLN A 1 147 ? 18.978 7.262 -20.481 1.00 65.44 147 GLN A N 1
ATOM 1187 C CA . GLN A 1 147 ? 19.243 6.880 -21.872 1.00 65.44 147 GLN A CA 1
ATOM 1188 C C . GLN A 1 147 ? 18.772 7.941 -22.881 1.00 65.44 147 GLN A C 1
ATOM 1190 O O . GLN A 1 147 ? 17.675 8.476 -22.766 1.00 65.44 147 GLN A O 1
ATOM 1195 N N . TYR A 1 148 ? 19.627 8.209 -23.873 1.00 54.62 148 TYR A N 1
ATOM 1196 C CA . TYR A 1 148 ? 19.491 9.272 -24.880 1.00 54.62 148 TYR A CA 1
ATOM 1197 C C . TYR A 1 148 ? 18.995 8.779 -26.257 1.00 54.62 148 TYR A C 1
ATOM 1199 O O . TYR A 1 148 ? 18.925 9.577 -27.187 1.00 54.62 148 TYR A O 1
ATOM 1207 N N . GLY A 1 149 ? 18.729 7.476 -26.416 1.00 54.72 149 GLY A N 1
ATOM 1208 C CA . GLY A 1 149 ? 18.438 6.849 -27.716 1.00 54.72 149 GLY A CA 1
ATOM 1209 C C . GLY A 1 149 ? 16.958 6.578 -27.990 1.00 54.72 149 GLY A C 1
ATOM 1210 O O . GLY A 1 149 ? 16.515 6.755 -29.118 1.00 54.72 149 GLY A O 1
ATOM 1211 N N . ASP A 1 150 ? 16.202 6.211 -26.958 1.00 54.56 150 ASP A N 1
ATOM 1212 C CA . ASP A 1 150 ? 14.747 6.100 -27.010 1.00 54.56 150 ASP A CA 1
ATOM 1213 C C . ASP A 1 150 ? 14.156 7.398 -26.458 1.00 54.56 150 ASP A C 1
ATOM 1215 O O . ASP A 1 150 ? 14.700 7.961 -25.506 1.00 54.56 150 ASP A O 1
ATOM 1219 N N . GLU A 1 151 ? 13.082 7.902 -27.062 1.00 57.16 151 GLU A N 1
ATOM 1220 C CA . GLU A 1 151 ? 12.340 9.083 -26.605 1.00 57.16 151 GLU A CA 1
ATOM 1221 C C . GLU A 1 151 ? 12.279 9.136 -25.066 1.00 57.16 151 GLU A C 1
ATOM 1223 O O . GLU A 1 151 ? 11.698 8.251 -24.446 1.00 57.16 151 GLU A O 1
ATOM 1228 N N . GLN A 1 152 ? 12.973 10.121 -24.473 1.00 66.25 152 GLN A N 1
ATOM 1229 C CA . GLN A 1 152 ? 13.150 10.377 -23.033 1.00 66.25 152 GLN A CA 1
ATOM 1230 C C . GLN A 1 152 ? 12.559 9.300 -22.112 1.00 66.25 152 GLN A C 1
ATOM 1232 O O . GLN A 1 152 ? 11.427 9.411 -21.642 1.00 66.25 152 GLN A O 1
ATOM 1237 N N . CYS A 1 153 ? 13.330 8.251 -21.825 1.00 77.12 153 CYS A N 1
ATOM 1238 C CA . CYS A 1 153 ? 12.900 7.258 -20.853 1.00 77.12 153 CYS A CA 1
ATOM 1239 C C . CYS A 1 153 ? 12.784 7.898 -19.457 1.00 77.12 153 CYS A C 1
ATOM 1241 O O . CYS A 1 153 ? 13.787 8.144 -18.787 1.00 77.12 153 CYS A O 1
ATOM 1243 N N . CYS A 1 154 ? 11.550 8.138 -19.016 1.00 78.19 154 CYS A N 1
ATOM 1244 C CA . CYS A 1 154 ? 11.225 8.854 -17.779 1.00 78.19 154 CYS A CA 1
ATOM 1245 C C . CYS A 1 154 ? 11.147 7.961 -16.530 1.00 78.19 154 CYS A C 1
ATOM 1247 O O . CYS A 1 154 ? 10.508 8.349 -15.555 1.00 78.19 154 CYS A O 1
ATOM 1249 N N . PHE A 1 155 ? 11.773 6.779 -16.543 1.00 86.62 155 PHE A N 1
ATOM 1250 C CA . PHE A 1 155 ? 11.714 5.871 -15.398 1.00 86.62 155 PHE A CA 1
ATOM 1251 C C . PHE A 1 155 ? 12.409 6.483 -14.176 1.00 86.62 155 PHE A C 1
ATOM 1253 O O . PHE A 1 155 ? 13.589 6.854 -14.244 1.00 86.62 155 PHE A O 1
ATOM 1260 N N . VAL A 1 156 ? 11.690 6.561 -13.059 1.00 88.75 156 VAL A N 1
ATOM 1261 C CA . VAL A 1 156 ? 12.152 7.174 -11.819 1.00 88.75 156 VAL A CA 1
ATOM 1262 C C . VAL A 1 156 ? 11.673 6.412 -10.583 1.00 88.75 156 VAL A C 1
ATOM 1264 O O . VAL A 1 156 ? 10.507 6.048 -10.445 1.00 88.75 156 VAL A O 1
ATOM 1267 N N . LEU A 1 157 ? 12.579 6.210 -9.627 1.00 90.38 157 LEU A N 1
ATOM 1268 C CA . LEU A 1 157 ? 12.282 5.595 -8.337 1.00 90.38 157 LEU A CA 1
ATOM 1269 C C . LEU A 1 157 ? 12.748 6.477 -7.184 1.00 90.38 157 LEU A C 1
ATOM 1271 O O . LEU A 1 157 ? 13.817 7.090 -7.235 1.00 90.38 157 LEU A O 1
ATOM 1275 N N . HIS A 1 158 ? 11.997 6.461 -6.082 1.00 90.00 158 HIS A N 1
ATOM 1276 C CA . HIS A 1 158 ? 12.560 6.864 -4.796 1.00 90.00 158 HIS A CA 1
ATOM 1277 C C . HIS A 1 158 ? 13.754 5.973 -4.448 1.00 90.00 158 HIS A C 1
ATOM 1279 O O . HIS A 1 158 ? 13.761 4.782 -4.765 1.00 90.00 158 HIS A O 1
ATOM 1285 N N . GLU A 1 159 ? 14.721 6.515 -3.708 1.00 87.75 159 GLU A N 1
ATOM 1286 C CA . GLU A 1 159 ? 15.863 5.737 -3.216 1.00 87.75 159 GLU A CA 1
ATOM 1287 C C . GLU A 1 159 ? 15.427 4.457 -2.482 1.00 87.75 159 GLU A C 1
ATOM 1289 O O . GLU A 1 159 ? 15.951 3.375 -2.734 1.00 87.75 159 GLU A O 1
ATOM 1294 N N . TRP A 1 160 ? 14.424 4.568 -1.613 1.00 87.31 160 TRP A N 1
ATOM 1295 C CA . TRP A 1 160 ? 13.903 3.446 -0.835 1.00 87.31 160 TRP A CA 1
ATOM 1296 C C . TRP A 1 160 ? 13.064 2.466 -1.675 1.00 87.31 160 TRP A C 1
ATOM 1298 O O . TRP A 1 160 ? 13.017 1.285 -1.349 1.00 87.31 160 TRP A O 1
ATOM 1308 N N . CYS A 1 161 ? 12.457 2.908 -2.786 1.00 90.56 161 CYS A N 1
ATOM 1309 C CA . CYS A 1 161 ? 11.789 2.008 -3.739 1.00 90.56 161 CYS A CA 1
ATOM 1310 C C . CYS A 1 161 ? 12.798 1.130 -4.490 1.00 90.56 161 CYS A C 1
ATOM 1312 O O . CYS A 1 161 ? 12.511 -0.027 -4.780 1.00 90.56 161 CYS A O 1
ATOM 1314 N N . ALA A 1 162 ? 13.984 1.663 -4.792 1.00 88.38 162 ALA A N 1
ATOM 1315 C CA . ALA A 1 162 ? 15.048 0.909 -5.454 1.00 88.38 162 ALA A CA 1
ATOM 1316 C C . ALA A 1 162 ? 15.737 -0.113 -4.527 1.00 88.38 162 ALA A C 1
ATOM 1318 O O . ALA A 1 162 ? 16.420 -1.013 -5.007 1.00 88.38 162 ALA A O 1
ATOM 1319 N N . LYS A 1 163 ? 15.560 0.026 -3.207 1.00 87.62 163 LYS A N 1
ATOM 1320 C CA . LYS A 1 163 ? 16.195 -0.795 -2.161 1.00 87.62 163 LYS A CA 1
ATOM 1321 C C . LYS A 1 163 ? 15.207 -1.710 -1.426 1.00 87.62 163 LYS A C 1
ATOM 1323 O O . LYS A 1 163 ? 15.492 -2.157 -0.320 1.00 87.62 163 LYS A O 1
ATOM 1328 N N . LEU A 1 164 ? 14.038 -1.959 -2.014 1.00 89.06 164 LEU A N 1
ATOM 1329 C CA . LEU A 1 164 ? 13.055 -2.890 -1.463 1.00 89.06 164 LEU A CA 1
ATOM 1330 C C . LEU A 1 164 ? 13.657 -4.292 -1.286 1.00 89.06 164 LEU A C 1
ATOM 1332 O O . LEU A 1 164 ? 14.494 -4.685 -2.094 1.00 89.06 164 LEU A O 1
ATOM 1336 N N . PRO A 1 165 ? 13.247 -5.074 -0.275 1.00 89.81 165 PRO A N 1
ATOM 1337 C CA . PRO A 1 165 ? 13.666 -6.462 -0.190 1.00 89.81 165 PRO A CA 1
ATOM 1338 C C . PRO A 1 165 ? 13.147 -7.248 -1.408 1.00 89.81 165 PRO A C 1
ATOM 1340 O O . PRO A 1 165 ? 12.036 -7.006 -1.879 1.00 89.81 165 PRO A O 1
ATOM 1343 N N . PRO A 1 166 ? 13.924 -8.202 -1.944 1.00 89.62 166 PRO A N 1
ATOM 1344 C CA . PRO A 1 166 ? 13.504 -8.979 -3.109 1.00 89.62 166 PRO A CA 1
ATOM 1345 C C . PRO A 1 166 ? 12.355 -9.947 -2.792 1.00 89.62 166 PRO A C 1
ATOM 1347 O O . PRO A 1 166 ? 11.659 -10.396 -3.703 1.00 89.62 166 PRO A O 1
ATOM 1350 N N . GLU A 1 167 ? 12.143 -10.267 -1.515 1.00 90.75 167 GLU A N 1
ATOM 1351 C CA . GLU A 1 167 ? 11.109 -11.187 -1.058 1.00 90.75 167 GLU A CA 1
ATOM 1352 C C . GLU A 1 167 ? 10.558 -10.816 0.324 1.00 90.75 167 GLU A C 1
ATOM 1354 O O . GLU A 1 167 ? 11.227 -10.177 1.137 1.00 90.75 167 GLU A O 1
ATOM 1359 N N . VAL A 1 168 ? 9.322 -11.243 0.582 1.00 90.12 168 VAL A N 1
ATOM 1360 C CA . VAL A 1 168 ? 8.645 -11.164 1.879 1.00 90.12 168 VAL A CA 1
ATOM 1361 C C . VAL A 1 168 ? 8.128 -12.558 2.224 1.00 90.12 168 VAL A C 1
ATOM 1363 O O . VAL A 1 168 ? 7.335 -13.140 1.481 1.00 90.12 168 VAL A O 1
ATOM 1366 N N . GLN A 1 169 ? 8.585 -13.088 3.355 1.00 90.19 169 GLN A N 1
ATOM 1367 C CA . GLN A 1 169 ? 8.163 -14.377 3.907 1.00 90.19 169 GLN A CA 1
ATOM 1368 C C . GLN A 1 169 ? 7.045 -14.177 4.944 1.00 90.19 169 GLN A C 1
ATOM 1370 O O . GLN A 1 169 ? 6.873 -13.073 5.464 1.00 90.19 169 GLN A O 1
ATOM 1375 N N . ASP A 1 170 ? 6.277 -15.235 5.225 1.00 86.75 170 ASP A N 1
ATOM 1376 C CA . ASP A 1 170 ? 5.239 -15.272 6.271 1.00 86.75 170 ASP A CA 1
ATOM 1377 C C . ASP A 1 170 ? 4.229 -14.109 6.213 1.00 86.75 170 ASP A C 1
ATOM 1379 O O . ASP A 1 170 ? 3.801 -13.555 7.233 1.00 86.75 170 ASP A O 1
ATOM 1383 N N . TYR A 1 171 ? 3.840 -13.700 5.001 1.00 87.75 171 TYR A N 1
ATOM 1384 C CA . TYR A 1 171 ? 2.913 -12.588 4.828 1.00 87.75 171 TYR A CA 1
ATOM 1385 C C . TYR A 1 171 ? 1.545 -12.929 5.435 1.00 87.75 171 TYR A C 1
ATOM 1387 O O . TYR A 1 171 ? 0.938 -13.934 5.086 1.00 87.75 171 TYR A O 1
ATOM 1395 N N . VAL A 1 172 ? 1.003 -12.062 6.299 1.00 82.94 172 VAL A N 1
ATOM 1396 C CA . VAL A 1 172 ? -0.229 -12.343 7.072 1.00 82.94 172 VAL A CA 1
ATOM 1397 C C . VAL A 1 172 ? -1.424 -12.726 6.187 1.00 82.94 172 VAL A C 1
ATOM 1399 O O . VAL A 1 172 ? -2.266 -13.521 6.594 1.00 82.94 172 VAL A O 1
ATOM 1402 N N . GLY A 1 173 ? -1.520 -12.158 4.981 1.00 80.94 173 GLY A N 1
ATOM 1403 C CA . GLY A 1 173 ? -2.590 -12.472 4.028 1.00 80.94 173 GLY A CA 1
ATOM 1404 C C . GLY A 1 173 ? -2.327 -13.682 3.125 1.00 80.94 173 GLY A C 1
ATOM 1405 O O . GLY A 1 173 ? -3.240 -14.078 2.406 1.00 80.94 173 GLY A O 1
ATOM 1406 N N . HIS A 1 174 ? -1.107 -14.226 3.135 1.00 89.19 174 HIS A N 1
ATOM 1407 C CA . HIS A 1 174 ? -0.685 -15.373 2.328 1.00 89.19 174 HIS A CA 1
ATOM 1408 C C . HIS A 1 174 ? 0.539 -16.074 2.960 1.00 89.19 174 HIS A C 1
ATOM 1410 O O . HIS A 1 174 ? 1.645 -15.975 2.427 1.00 89.19 174 HIS A O 1
ATOM 1416 N N . PRO A 1 175 ? 0.384 -16.731 4.126 1.00 89.81 175 PRO A N 1
ATOM 1417 C CA . PRO A 1 175 ? 1.504 -17.337 4.848 1.00 89.81 175 PRO A CA 1
ATOM 1418 C C . PRO A 1 175 ? 2.038 -18.611 4.179 1.00 89.81 175 PRO A C 1
ATOM 1420 O O . PRO A 1 175 ? 3.106 -19.094 4.534 1.00 89.81 175 PRO A O 1
ATOM 1423 N N . GLU A 1 176 ? 1.303 -19.182 3.224 1.00 92.75 176 GLU A N 1
ATOM 1424 C CA . GLU A 1 176 ? 1.640 -20.465 2.605 1.00 92.75 176 GLU A CA 1
ATOM 1425 C C . GLU A 1 176 ? 2.834 -20.369 1.645 1.00 92.75 176 GLU A C 1
ATOM 1427 O O . GLU A 1 176 ? 3.493 -21.376 1.381 1.00 92.75 176 GLU A O 1
ATOM 1432 N N . HIS A 1 177 ? 3.111 -19.175 1.107 1.00 93.81 177 HIS A N 1
ATOM 1433 C CA . HIS A 1 177 ? 4.173 -18.958 0.129 1.00 93.81 177 HIS A CA 1
ATOM 1434 C C . HIS A 1 177 ? 4.890 -17.624 0.325 1.00 93.81 177 HIS A C 1
ATOM 1436 O O . HIS A 1 177 ? 4.280 -16.599 0.624 1.00 93.81 177 HIS A O 1
ATOM 1442 N N . THR A 1 178 ? 6.187 -17.624 0.023 1.00 94.19 178 THR A N 1
ATOM 1443 C CA . THR A 1 178 ? 6.982 -16.404 -0.122 1.00 94.19 178 THR A CA 1
ATOM 1444 C C . THR A 1 178 ? 6.445 -15.540 -1.262 1.00 94.19 178 THR A C 1
ATOM 1446 O O . THR A 1 178 ? 6.203 -16.028 -2.372 1.00 94.19 178 THR A O 1
ATOM 1449 N N . LEU A 1 179 ? 6.293 -14.243 -0.999 1.00 95.00 179 LEU A N 1
ATOM 1450 C CA . LEU A 1 179 ? 5.983 -13.248 -2.019 1.00 95.00 179 LEU A CA 1
ATOM 1451 C C . LEU A 1 179 ? 7.281 -12.661 -2.573 1.00 95.00 179 LEU A C 1
ATOM 1453 O O . LEU A 1 179 ? 8.128 -12.210 -1.807 1.00 95.00 179 LEU A O 1
ATOM 1457 N N . PHE A 1 180 ? 7.411 -12.599 -3.895 1.00 94.19 180 PHE A N 1
ATOM 1458 C CA . PHE A 1 180 ? 8.574 -12.005 -4.556 1.00 94.19 180 PHE A CA 1
ATOM 1459 C C . PHE A 1 180 ? 8.256 -10.604 -5.064 1.00 94.19 180 PHE A C 1
ATOM 1461 O O . PHE A 1 180 ? 7.133 -10.343 -5.501 1.00 94.19 180 PHE A O 1
ATOM 1468 N N . LEU A 1 181 ? 9.242 -9.711 -5.031 1.00 94.06 181 LEU A N 1
ATOM 1469 C CA . LEU A 1 181 ? 9.126 -8.382 -5.615 1.00 94.06 181 LEU A CA 1
ATOM 1470 C C . LEU A 1 181 ? 9.041 -8.491 -7.144 1.00 94.06 181 LEU A C 1
ATOM 1472 O O . LEU A 1 181 ? 9.944 -8.989 -7.815 1.00 94.06 181 LEU A O 1
ATOM 1476 N N . LEU A 1 182 ? 7.942 -7.990 -7.690 1.00 92.38 182 LEU A N 1
ATOM 1477 C CA . LEU A 1 182 ? 7.611 -7.953 -9.104 1.00 92.38 182 LEU A CA 1
ATOM 1478 C C . LEU A 1 182 ? 7.460 -6.491 -9.527 1.00 92.38 182 LEU A C 1
ATOM 1480 O O . LEU A 1 182 ? 6.457 -5.854 -9.197 1.00 92.38 182 LEU A O 1
ATOM 1484 N N . PRO A 1 183 ? 8.421 -5.950 -10.287 1.00 89.31 183 PRO A N 1
ATOM 1485 C CA . PRO A 1 183 ? 8.310 -4.595 -10.813 1.00 89.31 183 PRO A CA 1
ATOM 1486 C C . PRO A 1 183 ? 7.169 -4.427 -11.816 1.00 89.31 183 PRO A C 1
ATOM 1488 O O . PRO A 1 183 ? 6.570 -3.363 -11.930 1.00 89.31 183 PRO A O 1
ATOM 1491 N N . LYS A 1 184 ? 6.874 -5.504 -12.549 1.00 87.44 184 LYS A N 1
ATOM 1492 C CA . LYS A 1 184 ? 5.700 -5.664 -13.406 1.00 87.44 184 LYS A CA 1
ATOM 1493 C C . LYS A 1 184 ? 5.203 -7.091 -13.276 1.00 87.44 184 LYS A C 1
ATOM 1495 O O . LYS A 1 184 ? 6.004 -8.023 -13.201 1.00 87.44 184 LYS A O 1
ATOM 1500 N N . ILE A 1 185 ? 3.888 -7.272 -13.287 1.00 87.69 185 ILE A N 1
ATOM 1501 C CA . ILE A 1 185 ? 3.301 -8.606 -13.179 1.00 87.69 185 ILE A CA 1
ATOM 1502 C C . ILE A 1 185 ? 3.256 -9.273 -14.560 1.00 87.69 185 ILE A C 1
ATOM 1504 O O . ILE A 1 185 ? 2.653 -8.716 -15.485 1.00 87.69 185 ILE A O 1
ATOM 1508 N N . PRO A 1 186 ? 3.866 -10.465 -14.721 1.00 84.62 186 PRO A N 1
ATOM 1509 C CA . PRO A 1 186 ? 3.857 -11.187 -15.989 1.00 84.62 186 PRO A CA 1
ATOM 1510 C C . PRO A 1 186 ? 2.437 -11.512 -16.463 1.00 84.62 186 PRO A C 1
ATOM 1512 O O . PRO A 1 186 ? 1.587 -11.926 -15.679 1.00 84.62 186 PRO A O 1
ATOM 1515 N N . GLY A 1 187 ? 2.183 -11.350 -17.763 1.00 84.06 187 GLY A N 1
ATOM 1516 C CA . GLY A 1 187 ? 0.919 -11.755 -18.390 1.00 84.06 187 GLY A CA 1
ATOM 1517 C C . GLY A 1 187 ? -0.289 -10.847 -18.123 1.00 84.06 187 GLY A C 1
ATOM 1518 O O . GLY A 1 187 ? -1.366 -11.133 -18.641 1.00 84.06 187 GLY A O 1
ATOM 1519 N N . LYS A 1 188 ? -0.148 -9.746 -17.368 1.00 85.06 188 LYS A N 1
ATOM 1520 C CA . LYS A 1 188 ? -1.219 -8.748 -17.190 1.00 85.06 188 LYS A CA 1
ATOM 1521 C C . LYS A 1 188 ? -1.027 -7.571 -18.153 1.00 85.06 188 LYS A C 1
ATOM 1523 O O . LYS A 1 188 ? 0.087 -7.085 -18.352 1.00 85.06 188 LYS A O 1
ATOM 1528 N N . PHE A 1 189 ? -2.123 -7.090 -18.739 1.00 84.31 189 PHE A N 1
ATOM 1529 C CA . PHE A 1 189 ? -2.108 -5.944 -19.652 1.00 84.31 189 PHE A CA 1
ATOM 1530 C C . PHE A 1 189 ? -1.597 -4.687 -18.930 1.00 84.31 189 PHE A C 1
ATOM 1532 O O . PHE A 1 189 ? -2.075 -4.358 -17.845 1.00 84.31 189 PHE A O 1
ATOM 1539 N N . PHE A 1 190 ? -0.575 -4.034 -19.494 1.00 81.38 190 PHE A N 1
ATOM 1540 C CA . PHE A 1 190 ? 0.179 -2.938 -18.860 1.00 81.38 190 PHE A CA 1
ATOM 1541 C C . PHE A 1 190 ? 0.716 -3.234 -17.442 1.00 81.38 190 PHE A C 1
ATOM 1543 O O . PHE A 1 190 ? 1.046 -2.308 -16.707 1.00 81.38 190 PHE A O 1
ATOM 1550 N N . GLY A 1 191 ? 0.817 -4.507 -17.041 1.00 85.31 191 GLY A N 1
ATOM 1551 C CA . GLY A 1 191 ? 1.214 -4.889 -15.683 1.00 85.31 191 GLY A CA 1
ATOM 1552 C C . GLY A 1 191 ? 0.192 -4.526 -14.597 1.00 85.31 191 GLY A C 1
ATOM 1553 O O . GLY A 1 191 ? 0.529 -4.603 -13.420 1.00 85.31 191 GLY A O 1
ATOM 1554 N N . VAL A 1 192 ? -1.036 -4.139 -14.967 1.00 92.25 192 VAL A N 1
ATOM 1555 C CA . VAL A 1 192 ? -2.074 -3.732 -14.010 1.00 92.25 192 VAL A CA 1
ATOM 1556 C C . VAL A 1 192 ? -2.578 -4.939 -13.223 1.00 92.25 192 VAL A C 1
ATOM 1558 O O . VAL A 1 192 ? -2.916 -5.980 -13.791 1.00 92.25 192 VAL A O 1
ATOM 1561 N N . PHE A 1 193 ? -2.695 -4.777 -11.910 1.00 93.44 193 PHE A N 1
ATOM 1562 C CA . PHE A 1 193 ? -3.209 -5.795 -11.004 1.00 93.44 193 PHE A CA 1
ATOM 1563 C C . PHE A 1 193 ? -4.115 -5.200 -9.940 1.00 93.44 193 PHE A C 1
ATOM 1565 O O . PHE A 1 193 ? -4.087 -4.002 -9.670 1.00 93.44 193 PHE A O 1
ATOM 1572 N N . LYS A 1 194 ? -4.911 -6.064 -9.313 1.00 92.75 194 LYS A N 1
ATOM 1573 C CA . LYS A 1 194 ? -5.725 -5.717 -8.152 1.00 92.75 194 LYS A CA 1
ATOM 1574 C C . LYS A 1 194 ? -4.974 -6.132 -6.890 1.00 92.75 194 LYS A C 1
ATOM 1576 O O . LYS A 1 194 ? -4.649 -7.308 -6.742 1.00 92.75 194 LYS A O 1
ATOM 1581 N N . CYS A 1 195 ? -4.709 -5.191 -5.989 1.00 91.88 195 CYS A N 1
ATOM 1582 C CA . CYS A 1 195 ? -4.065 -5.506 -4.715 1.00 91.88 195 CYS A CA 1
ATOM 1583 C C . CYS A 1 195 ? -5.001 -6.339 -3.822 1.00 91.88 195 CYS A C 1
ATOM 1585 O O . CYS A 1 195 ? -6.149 -5.961 -3.599 1.00 91.88 195 CYS A O 1
ATOM 1587 N N . ALA A 1 196 ? -4.511 -7.440 -3.254 1.00 89.56 196 ALA A N 1
ATOM 1588 C CA . ALA A 1 196 ? -5.291 -8.340 -2.399 1.00 89.56 196 ALA A CA 1
ATOM 1589 C C . ALA A 1 196 ? -5.670 -7.743 -1.025 1.00 89.56 196 ALA A C 1
ATOM 1591 O O . ALA A 1 196 ? -6.464 -8.328 -0.285 1.00 89.56 196 ALA A O 1
ATOM 1592 N N . VAL A 1 197 ? -5.099 -6.588 -0.669 1.00 85.75 197 VAL A N 1
ATOM 1593 C CA . VAL A 1 197 ? -5.298 -5.935 0.631 1.00 85.75 197 VAL A CA 1
ATOM 1594 C C . VAL A 1 197 ? -6.272 -4.767 0.544 1.00 85.75 197 VAL A C 1
ATOM 1596 O O . VAL A 1 197 ? -7.265 -4.742 1.273 1.00 85.75 197 VAL A O 1
ATOM 1599 N N . CYS A 1 198 ? -5.990 -3.802 -0.334 1.00 84.62 198 CYS A N 1
ATOM 1600 C CA . CYS A 1 198 ? -6.818 -2.608 -0.511 1.00 84.62 198 CYS A CA 1
ATOM 1601 C C . CYS A 1 198 ? -7.847 -2.755 -1.641 1.00 84.62 198 CYS A C 1
ATOM 1603 O O . CYS A 1 198 ? -8.732 -1.914 -1.769 1.00 84.62 198 CYS A O 1
ATOM 1605 N N . GLU A 1 199 ? -7.743 -3.808 -2.458 1.00 86.62 199 GLU A N 1
ATOM 1606 C CA . GLU A 1 199 ? -8.590 -4.062 -3.630 1.00 86.62 199 GLU A CA 1
ATOM 1607 C C . GLU A 1 199 ? -8.556 -2.984 -4.719 1.00 86.62 199 GLU A C 1
ATOM 1609 O O . GLU A 1 199 ? -9.338 -3.041 -5.672 1.00 86.62 199 GLU A O 1
ATOM 1614 N N . LEU A 1 200 ? -7.625 -2.036 -4.626 1.00 87.56 200 LEU A N 1
ATOM 1615 C CA . LEU A 1 200 ? -7.426 -1.015 -5.642 1.00 87.56 200 LEU A CA 1
ATOM 1616 C C . LEU A 1 200 ? -6.566 -1.555 -6.793 1.00 87.56 200 LEU A C 1
ATOM 1618 O O . LEU A 1 200 ? -5.678 -2.390 -6.570 1.00 87.56 200 LEU A O 1
ATOM 1622 N N . PRO A 1 201 ? -6.820 -1.094 -8.031 1.00 90.69 201 PRO A N 1
ATOM 1623 C CA . PRO A 1 201 ? -5.921 -1.353 -9.140 1.00 90.69 201 PRO A CA 1
ATOM 1624 C C . PRO A 1 201 ? -4.604 -0.590 -8.942 1.00 90.69 201 PRO A C 1
ATOM 1626 O O . PRO A 1 201 ? -4.607 0.574 -8.543 1.00 90.69 201 PRO A O 1
ATOM 1629 N N . SER A 1 202 ? -3.488 -1.238 -9.259 1.00 91.44 202 SER A N 1
ATOM 1630 C CA . SER A 1 202 ? -2.152 -0.643 -9.273 1.00 91.44 202 SER A CA 1
ATOM 1631 C C . SER A 1 202 ? -1.384 -1.124 -10.501 1.00 91.44 202 SER A C 1
ATOM 1633 O O . SER A 1 202 ? -1.642 -2.206 -11.030 1.00 91.44 202 SER A O 1
ATOM 1635 N N . ASN A 1 203 ? -0.456 -0.297 -10.966 1.00 90.44 203 ASN A N 1
ATOM 1636 C CA . ASN A 1 203 ? 0.498 -0.594 -12.032 1.00 90.44 203 ASN A CA 1
ATOM 1637 C C . ASN A 1 203 ? 1.958 -0.399 -11.582 1.00 90.44 203 ASN A C 1
ATOM 1639 O O . ASN A 1 203 ? 2.856 -0.483 -12.416 1.00 90.44 203 ASN A O 1
ATOM 1643 N N . GLY A 1 204 ? 2.180 -0.107 -10.296 1.00 92.06 204 GLY A N 1
ATOM 1644 C CA . GLY A 1 204 ? 3.513 -0.031 -9.706 1.00 92.06 204 GLY A CA 1
ATOM 1645 C C . GLY A 1 204 ? 4.058 -1.409 -9.340 1.00 92.06 204 GLY A C 1
ATOM 1646 O O . GLY A 1 204 ? 3.547 -2.447 -9.766 1.00 92.06 204 GLY A O 1
ATOM 1647 N N . PHE A 1 205 ? 5.078 -1.423 -8.489 1.00 94.38 205 PHE A N 1
ATOM 1648 C CA . PHE A 1 205 ? 5.675 -2.658 -8.000 1.00 94.38 205 PHE A CA 1
ATOM 1649 C C . PHE A 1 205 ? 4.699 -3.413 -7.087 1.00 94.38 205 PHE A C 1
ATOM 1651 O O . PHE A 1 205 ? 3.874 -2.823 -6.376 1.00 94.38 205 PHE A O 1
ATOM 1658 N N . ALA A 1 206 ? 4.839 -4.735 -7.069 1.00 94.94 206 ALA A N 1
ATOM 1659 C CA . ALA A 1 206 ? 4.034 -5.633 -6.256 1.00 94.94 206 ALA A CA 1
ATOM 1660 C C . ALA A 1 206 ? 4.907 -6.670 -5.548 1.00 94.94 206 ALA A C 1
ATOM 1662 O O . ALA A 1 206 ? 5.903 -7.117 -6.100 1.00 94.94 206 ALA A O 1
ATOM 1663 N N . TYR A 1 207 ? 4.486 -7.125 -4.374 1.00 95.06 207 TYR A N 1
ATOM 1664 C CA . TYR A 1 207 ? 4.897 -8.424 -3.849 1.00 95.06 207 TYR A CA 1
ATOM 1665 C C . TYR A 1 207 ? 3.878 -9.464 -4.294 1.00 95.06 207 TYR A C 1
ATOM 1667 O O . TYR A 1 207 ? 2.681 -9.314 -4.038 1.00 95.06 207 TYR A O 1
ATOM 1675 N N . GLY A 1 208 ? 4.340 -10.493 -5.002 1.00 94.81 208 GLY A N 1
ATOM 1676 C CA . GLY A 1 208 ? 3.466 -11.438 -5.679 1.00 94.81 208 GLY A CA 1
ATOM 1677 C C . GLY A 1 208 ? 3.866 -12.897 -5.527 1.00 94.81 208 GLY A C 1
ATOM 1678 O O . GLY A 1 208 ? 5.045 -13.244 -5.577 1.00 94.81 208 GLY A O 1
ATOM 1679 N N . CYS A 1 209 ? 2.856 -13.758 -5.431 1.00 95.00 209 CYS A N 1
ATOM 1680 C CA . CYS A 1 209 ? 2.968 -15.194 -5.651 1.00 95.00 209 CYS A CA 1
ATOM 1681 C C . CYS A 1 209 ? 2.279 -15.534 -6.977 1.00 95.00 209 CYS A C 1
ATOM 1683 O O . CYS A 1 209 ? 1.050 -15.564 -7.071 1.00 95.00 209 CYS A O 1
ATOM 1685 N N . THR A 1 210 ? 3.070 -15.802 -8.017 1.00 90.50 210 THR A N 1
ATOM 1686 C CA . THR A 1 210 ? 2.555 -16.130 -9.359 1.00 90.50 210 THR A CA 1
ATOM 1687 C C . THR A 1 210 ? 1.791 -17.451 -9.391 1.00 90.50 210 THR A C 1
ATOM 1689 O O . THR A 1 210 ? 0.854 -17.588 -10.168 1.00 90.50 210 THR A O 1
ATOM 1692 N N . LYS A 1 211 ? 2.141 -18.406 -8.518 1.00 92.06 211 LYS A N 1
ATOM 1693 C CA . LYS A 1 211 ? 1.438 -19.694 -8.398 1.00 92.06 211 LYS A CA 1
ATOM 1694 C C . LYS A 1 211 ? -0.008 -19.526 -7.926 1.00 92.06 211 LYS A C 1
ATOM 1696 O O . LYS A 1 211 ? -0.867 -20.301 -8.329 1.00 92.06 211 LYS A O 1
ATOM 1701 N N . CYS A 1 212 ? -0.259 -18.531 -7.078 1.00 93.81 212 CYS A N 1
ATOM 1702 C CA . CYS A 1 212 ? -1.564 -18.289 -6.465 1.00 93.81 212 CYS A CA 1
ATOM 1703 C C . CYS A 1 212 ? -2.321 -17.101 -7.078 1.00 93.81 212 CYS A C 1
ATOM 1705 O O . CYS A 1 212 ? -3.409 -16.796 -6.603 1.00 93.81 212 CYS A O 1
ATOM 1707 N N . ASP A 1 213 ? -1.756 -16.421 -8.088 1.00 92.62 213 ASP A N 1
ATOM 1708 C CA . ASP A 1 213 ? -2.267 -15.143 -8.628 1.00 92.62 213 ASP A CA 1
ATOM 1709 C C . ASP A 1 213 ? -2.537 -14.113 -7.502 1.00 92.62 213 ASP A C 1
ATOM 1711 O O . ASP A 1 213 ? -3.498 -13.347 -7.542 1.00 92.62 213 ASP A O 1
ATOM 1715 N N . TYR A 1 214 ? -1.690 -14.119 -6.461 1.00 93.56 214 TYR A N 1
ATOM 1716 C CA . TYR A 1 214 ? -1.836 -13.277 -5.270 1.00 93.56 214 TYR A CA 1
ATOM 1717 C C . TYR A 1 214 ? -0.834 -12.126 -5.318 1.00 93.56 214 TYR A C 1
ATOM 1719 O O . TYR A 1 214 ? 0.373 -12.366 -5.277 1.00 93.56 214 TYR A O 1
ATOM 1727 N N . TYR A 1 215 ? -1.321 -10.884 -5.375 1.00 94.94 215 TYR A N 1
ATOM 1728 C CA . TYR A 1 215 ? -0.486 -9.688 -5.510 1.00 94.94 215 TYR A CA 1
ATOM 1729 C C . TYR A 1 215 ? -0.866 -8.614 -4.501 1.00 94.94 215 TYR A C 1
ATOM 1731 O O . TYR A 1 215 ? -2.044 -8.322 -4.290 1.00 94.94 215 TYR A O 1
ATOM 1739 N N . VAL A 1 216 ? 0.142 -7.981 -3.917 1.00 93.75 216 VAL A N 1
ATOM 1740 C CA . VAL A 1 216 ? -0.009 -6.890 -2.956 1.00 93.75 216 VAL A CA 1
ATOM 1741 C C . VAL A 1 216 ? 0.865 -5.738 -3.422 1.00 93.75 216 VAL A C 1
ATOM 1743 O O . VAL A 1 216 ? 2.050 -5.937 -3.674 1.00 93.75 216 VAL A O 1
ATOM 1746 N N . ASP A 1 217 ? 0.304 -4.536 -3.561 1.00 93.12 217 ASP A N 1
ATOM 1747 C CA . ASP A 1 217 ? 1.130 -3.366 -3.868 1.00 93.12 217 ASP A CA 1
ATOM 1748 C C . ASP A 1 217 ? 2.123 -3.098 -2.728 1.00 93.12 217 ASP A C 1
ATOM 1750 O O . ASP A 1 217 ? 1.861 -3.427 -1.569 1.00 93.12 217 ASP A O 1
ATOM 1754 N N . ILE A 1 218 ? 3.274 -2.503 -3.040 1.00 92.25 218 ILE A N 1
ATOM 1755 C CA . ILE A 1 218 ? 4.342 -2.356 -2.043 1.00 92.25 218 ILE A CA 1
ATOM 1756 C C . ILE A 1 218 ? 3.930 -1.531 -0.816 1.00 92.25 218 ILE A C 1
ATOM 1758 O O . ILE A 1 218 ? 4.438 -1.803 0.267 1.00 92.25 218 ILE A O 1
ATOM 1762 N N . ASN A 1 219 ? 2.981 -0.591 -0.924 1.00 88.12 219 ASN A N 1
ATOM 1763 C CA . ASN A 1 219 ? 2.492 0.140 0.251 1.00 88.12 219 ASN A CA 1
ATOM 1764 C C . ASN A 1 219 ? 1.687 -0.790 1.168 1.00 88.12 219 ASN A C 1
ATOM 1766 O O . ASN A 1 219 ? 1.850 -0.750 2.386 1.00 88.12 219 ASN A O 1
ATOM 1770 N N . CYS A 1 220 ? 0.863 -1.664 0.588 1.00 88.44 220 CYS A N 1
ATOM 1771 C CA . CYS A 1 220 ? 0.079 -2.643 1.337 1.00 88.44 220 CYS A CA 1
ATOM 1772 C C . CYS A 1 220 ? 0.895 -3.841 1.863 1.00 88.44 220 CYS A C 1
ATOM 1774 O O . CYS A 1 220 ? 0.445 -4.556 2.764 1.00 88.44 220 CYS A O 1
ATOM 1776 N N . ALA A 1 221 ? 2.089 -4.086 1.324 1.00 89.88 221 ALA A N 1
ATOM 1777 C CA . ALA A 1 221 ? 2.956 -5.167 1.789 1.00 89.88 221 ALA A CA 1
ATOM 1778 C C . ALA A 1 221 ? 3.566 -4.881 3.174 1.00 89.88 221 ALA A C 1
ATOM 1780 O O . ALA A 1 221 ? 3.816 -5.810 3.938 1.00 89.88 221 ALA A O 1
ATOM 1781 N N . PHE A 1 222 ? 3.742 -3.605 3.528 1.00 86.81 222 PHE A N 1
ATOM 1782 C CA . PHE A 1 222 ? 4.385 -3.177 4.777 1.00 86.81 222 PHE A CA 1
ATOM 1783 C C . PHE A 1 222 ? 3.416 -2.502 5.750 1.00 86.81 222 PHE A C 1
ATOM 1785 O O . PHE A 1 222 ? 3.788 -1.587 6.484 1.00 86.81 222 PHE A O 1
ATOM 1792 N N . ILE A 1 223 ? 2.154 -2.932 5.755 1.00 83.00 223 ILE A N 1
ATOM 1793 C CA . ILE A 1 223 ? 1.155 -2.352 6.649 1.00 83.00 223 ILE A CA 1
ATOM 1794 C C . ILE A 1 223 ? 1.505 -2.654 8.110 1.00 83.00 223 ILE A C 1
ATOM 1796 O O . ILE A 1 223 ? 1.618 -3.825 8.486 1.00 83.00 223 ILE A O 1
ATOM 1800 N N . PRO A 1 224 ? 1.643 -1.625 8.963 1.00 83.56 224 PRO A N 1
ATOM 1801 C CA . PRO A 1 224 ? 1.971 -1.826 10.358 1.00 83.56 224 PRO A CA 1
ATOM 1802 C C . PRO A 1 224 ? 0.787 -2.452 11.087 1.00 83.56 224 PRO A C 1
ATOM 1804 O O . PRO A 1 224 ? -0.369 -2.048 10.915 1.00 83.56 224 PRO A O 1
ATOM 1807 N N . LYS A 1 225 ? 1.095 -3.426 11.947 1.00 85.31 225 LYS A N 1
ATOM 1808 C CA . LYS A 1 225 ? 0.097 -4.075 12.805 1.00 85.31 225 LYS A CA 1
ATOM 1809 C C . LYS A 1 225 ? -0.601 -3.065 13.708 1.00 85.31 225 LYS A C 1
ATOM 1811 O O . LYS A 1 225 ? -1.794 -3.209 13.959 1.00 85.31 225 LYS A O 1
ATOM 1816 N N . GLU A 1 226 ? 0.136 -2.055 14.162 1.00 88.62 226 GLU A N 1
ATOM 1817 C CA . GLU A 1 226 ? -0.328 -1.049 15.108 1.00 88.62 226 GLU A CA 1
ATOM 1818 C C . GLU A 1 226 ? 0.160 0.345 14.720 1.00 88.62 226 GLU A C 1
ATOM 1820 O O . GLU A 1 226 ? 1.282 0.502 14.235 1.00 88.62 226 GLU A O 1
ATOM 1825 N N . ILE A 1 227 ? -0.686 1.348 14.949 1.00 88.31 227 ILE A N 1
ATOM 1826 C CA . ILE A 1 227 ? -0.388 2.766 14.709 1.00 88.31 227 ILE A CA 1
ATOM 1827 C C . ILE A 1 227 ? -0.967 3.641 15.823 1.00 88.31 227 ILE A C 1
ATOM 1829 O O . ILE A 1 227 ? -1.906 3.244 16.523 1.00 88.31 227 ILE A O 1
ATOM 1833 N N . THR A 1 228 ? -0.471 4.871 15.924 1.00 87.69 228 THR A N 1
ATOM 1834 C CA . THR A 1 228 ? -1.164 5.980 16.600 1.00 87.69 228 THR A CA 1
ATOM 1835 C C . THR A 1 228 ? -1.805 6.900 15.575 1.00 87.69 228 THR A C 1
ATOM 1837 O O . THR A 1 228 ? -1.380 6.974 14.421 1.00 87.69 228 THR A O 1
ATOM 1840 N N . HIS A 1 229 ? -2.860 7.604 15.984 1.00 85.75 229 HIS A N 1
ATOM 1841 C CA . HIS A 1 229 ? -3.594 8.483 15.084 1.00 85.75 229 HIS A CA 1
ATOM 1842 C C . HIS A 1 229 ? -3.955 9.815 15.747 1.00 85.75 229 HIS A C 1
ATOM 1844 O O . HIS A 1 229 ? -4.495 9.812 16.853 1.00 85.75 229 HIS A O 1
ATOM 1850 N N . ASP A 1 230 ? -3.756 10.939 15.051 1.00 83.12 230 ASP A N 1
ATOM 1851 C CA . ASP A 1 230 ? -4.055 12.296 15.556 1.00 83.12 230 ASP A CA 1
ATOM 1852 C C . ASP A 1 230 ? -5.495 12.442 16.063 1.00 83.12 230 ASP A C 1
ATOM 1854 O O . ASP A 1 230 ? -5.758 13.003 17.122 1.00 83.12 230 ASP A O 1
ATOM 1858 N N . SER A 1 231 ? -6.461 11.902 15.316 1.00 79.69 231 SER A N 1
ATOM 1859 C CA . SER A 1 231 ? -7.881 11.939 15.703 1.00 79.69 231 SER A CA 1
ATOM 1860 C C . SER A 1 231 ? -8.258 10.935 16.806 1.00 79.69 231 SER A C 1
ATOM 1862 O O . SER A 1 231 ? -9.433 10.842 17.168 1.00 79.69 231 SER A O 1
ATOM 1864 N N . HIS A 1 232 ? -7.302 10.148 17.306 1.00 83.56 232 HIS A N 1
ATOM 1865 C CA . HIS A 1 232 ? -7.480 9.252 18.448 1.00 83.56 232 HIS A CA 1
ATOM 1866 C C . HIS A 1 232 ? -6.187 9.151 19.278 1.00 83.56 232 HIS A C 1
ATOM 1868 O O . HIS A 1 232 ? -5.561 8.088 19.331 1.00 83.56 232 HIS A O 1
ATOM 1874 N N . PRO A 1 233 ? -5.769 10.263 19.911 1.00 81.00 233 PRO A N 1
ATOM 1875 C CA . PRO A 1 233 ? -4.490 10.325 20.599 1.00 81.00 233 PRO A CA 1
ATOM 1876 C C . PRO A 1 233 ? -4.472 9.381 21.806 1.00 81.00 233 PRO A C 1
ATOM 1878 O O . PRO A 1 233 ? -5.513 9.067 22.386 1.00 81.00 233 PRO A O 1
ATOM 1881 N N . ASN A 1 234 ? -3.270 8.963 22.209 1.00 82.19 234 ASN A N 1
ATOM 1882 C CA . ASN A 1 234 ? -3.005 8.090 23.363 1.00 82.19 234 ASN A CA 1
ATOM 1883 C C . ASN A 1 234 ? -3.535 6.651 23.260 1.00 82.19 234 ASN A C 1
ATOM 1885 O O . ASN A 1 234 ? -3.395 5.886 24.220 1.00 82.19 234 ASN A O 1
ATOM 1889 N N . HIS A 1 235 ? -4.096 6.253 22.119 1.00 84.75 235 HIS A N 1
ATOM 1890 C CA . HIS A 1 235 ? -4.559 4.891 21.897 1.00 84.75 235 HIS A CA 1
ATOM 1891 C C . HIS A 1 235 ? -3.892 4.237 20.689 1.00 84.75 235 HIS A C 1
ATOM 1893 O O . HIS A 1 235 ? -3.817 4.834 19.615 1.00 84.75 235 HIS A O 1
ATOM 1899 N N . LEU A 1 236 ? -3.484 2.979 20.862 1.00 88.88 236 LEU A N 1
ATOM 1900 C CA . LEU A 1 236 ? -3.110 2.105 19.757 1.00 88.88 236 LEU A CA 1
ATOM 1901 C C . LEU A 1 236 ? -4.334 1.713 18.943 1.00 88.88 236 LEU A C 1
ATOM 1903 O O . LEU A 1 236 ? -5.370 1.307 19.488 1.00 88.88 236 LEU A O 1
ATOM 1907 N N . LEU A 1 237 ? -4.173 1.809 17.630 1.00 89.31 237 LEU A N 1
ATOM 1908 C CA . LEU A 1 237 ? -5.071 1.208 16.669 1.00 89.31 237 LEU A CA 1
ATOM 1909 C C . LEU A 1 237 ? -4.401 -0.025 16.082 1.00 89.31 237 LEU A C 1
ATOM 1911 O O . LEU A 1 237 ? -3.349 0.095 15.461 1.00 89.31 237 LEU A O 1
ATOM 1915 N N . SER A 1 238 ? -5.036 -1.183 16.220 1.00 89.56 238 SER A N 1
ATOM 1916 C CA . SER A 1 238 ? -4.559 -2.431 15.629 1.00 89.56 238 SER A CA 1
ATOM 1917 C C . SER A 1 238 ? -5.305 -2.701 14.332 1.00 89.56 238 SER A C 1
ATOM 1919 O O . SER A 1 238 ? -6.517 -2.455 14.229 1.00 89.56 238 SER A O 1
ATOM 1921 N N . ILE A 1 239 ? -4.589 -3.193 13.328 1.00 87.44 239 ILE A N 1
ATOM 1922 C CA . ILE A 1 239 ? -5.206 -3.537 12.058 1.00 87.44 239 ILE A CA 1
ATOM 1923 C C . ILE A 1 239 ? -5.937 -4.873 12.154 1.00 87.44 239 ILE A C 1
ATOM 1925 O O . ILE A 1 239 ? -5.438 -5.842 12.724 1.00 87.44 239 ILE A O 1
ATOM 1929 N N . VAL A 1 240 ? -7.129 -4.929 11.571 1.00 85.62 240 VAL A N 1
ATOM 1930 C CA . VAL A 1 240 ? -7.911 -6.154 11.449 1.00 85.62 240 VAL A CA 1
ATOM 1931 C C . VAL A 1 240 ? -8.547 -6.268 10.077 1.00 85.62 240 VAL A C 1
ATOM 1933 O O . VAL A 1 240 ? -8.993 -5.282 9.486 1.00 85.62 240 VAL A O 1
ATOM 1936 N N . LYS A 1 241 ? -8.649 -7.507 9.602 1.00 81.69 241 LYS A N 1
ATOM 1937 C CA . LYS A 1 241 ? -9.504 -7.867 8.477 1.00 81.69 241 LYS A CA 1
ATOM 1938 C C . LYS A 1 241 ? -10.840 -8.367 9.042 1.00 81.69 241 LYS A C 1
ATOM 1940 O O . LYS A 1 241 ? -10.855 -9.424 9.674 1.00 81.69 241 LYS A O 1
ATOM 1945 N N . PRO A 1 242 ? -11.944 -7.615 8.900 1.00 72.25 242 PRO A N 1
ATOM 1946 C CA . PRO A 1 242 ? -13.234 -8.061 9.406 1.00 72.25 242 PRO A CA 1
ATOM 1947 C C . PRO A 1 242 ? -13.674 -9.331 8.667 1.00 72.25 242 PRO A C 1
ATOM 1949 O O . PRO A 1 242 ? -13.507 -9.438 7.454 1.00 72.25 242 PRO A O 1
ATOM 1952 N N . SER A 1 243 ? -14.247 -10.303 9.379 1.00 69.88 243 SER A N 1
ATOM 1953 C CA . SER A 1 243 ? -14.886 -11.442 8.710 1.00 69.88 243 SER A CA 1
ATOM 1954 C C . SER A 1 243 ? -16.244 -11.029 8.133 1.00 69.88 243 SER A C 1
ATOM 1956 O O . SER A 1 243 ? -16.899 -10.113 8.648 1.00 69.88 243 SER A O 1
ATOM 1958 N N . GLN A 1 244 ? -16.716 -11.719 7.086 1.00 63.97 244 GLN A N 1
ATOM 1959 C CA . GLN A 1 244 ? -18.060 -11.469 6.542 1.00 63.97 244 GLN A CA 1
ATOM 1960 C C . GLN A 1 244 ? -19.135 -11.585 7.636 1.00 63.97 244 GLN A C 1
ATOM 1962 O O . GLN A 1 244 ? -20.023 -10.739 7.729 1.00 63.97 244 GLN A O 1
ATOM 1967 N N . GLU A 1 245 ? -19.007 -12.566 8.530 1.00 62.00 245 GLU A N 1
ATOM 1968 C CA . GLU A 1 245 ? -19.935 -12.776 9.644 1.00 62.00 245 GLU A CA 1
ATOM 1969 C C . GLU A 1 245 ? -19.944 -11.619 10.653 1.00 62.00 245 GLU A C 1
ATOM 1971 O O . GLU A 1 245 ? -21.001 -11.250 11.168 1.00 62.00 245 GLU A O 1
ATOM 1976 N N . GLN A 1 246 ? -18.789 -11.011 10.935 1.00 66.69 246 GLN A N 1
ATOM 1977 C CA . GLN A 1 246 ? -18.704 -9.832 11.803 1.00 66.69 246 GLN A CA 1
ATOM 1978 C C . GLN A 1 246 ? -19.333 -8.596 11.150 1.00 66.69 246 GLN A C 1
ATOM 1980 O O . GLN A 1 246 ? -19.863 -7.735 11.852 1.00 66.69 246 GLN A O 1
ATOM 1985 N N . PHE A 1 247 ? -19.315 -8.513 9.818 1.00 62.66 247 PHE A N 1
ATOM 1986 C CA . PHE A 1 247 ? -19.829 -7.362 9.080 1.00 62.66 247 PHE A CA 1
ATOM 1987 C C . PHE A 1 247 ? -21.364 -7.275 9.072 1.00 62.66 247 PHE A C 1
ATOM 1989 O O . PHE A 1 247 ? -21.936 -6.182 9.133 1.00 62.66 247 PHE A O 1
ATOM 1996 N N . TYR A 1 248 ? -22.042 -8.426 9.034 1.00 65.44 248 TYR A N 1
ATOM 1997 C CA . TYR A 1 248 ? -23.508 -8.502 9.024 1.00 65.44 248 TYR A CA 1
ATOM 1998 C C . TYR A 1 248 ? -24.132 -8.580 10.422 1.00 65.44 248 TYR A C 1
ATOM 2000 O O . TYR A 1 248 ? -25.359 -8.560 10.549 1.00 65.44 248 TYR A O 1
ATOM 2008 N N . LYS A 1 249 ? -23.325 -8.613 11.492 1.00 68.38 249 LYS A N 1
ATOM 2009 C CA . LYS A 1 249 ? -23.845 -8.565 12.862 1.00 68.38 249 LYS A CA 1
ATOM 2010 C C . LYS A 1 249 ? -24.442 -7.189 13.156 1.00 68.38 249 LYS A C 1
ATOM 2012 O O . LYS A 1 249 ? -23.758 -6.175 13.308 1.00 68.38 249 LYS A O 1
ATOM 2017 N N . ILE A 1 250 ? -25.765 -7.179 13.264 1.00 68.62 250 ILE A N 1
ATOM 2018 C CA . ILE A 1 250 ? -26.554 -6.024 13.675 1.00 68.62 250 ILE A CA 1
ATOM 2019 C C . ILE A 1 250 ? -26.876 -6.173 15.163 1.00 68.62 250 ILE A C 1
ATOM 2021 O O . ILE A 1 250 ? -27.368 -7.212 15.610 1.00 68.62 250 ILE A O 1
ATOM 2025 N N . CYS A 1 251 ? -26.617 -5.128 15.947 1.00 68.50 251 CYS A N 1
ATOM 2026 C CA . CYS A 1 251 ? -27.049 -5.084 17.336 1.00 68.50 251 CYS A CA 1
ATOM 2027 C C . CYS A 1 251 ? -28.578 -5.195 17.393 1.00 68.50 251 CYS A C 1
ATOM 2029 O O . CYS A 1 251 ? -29.290 -4.351 16.850 1.00 68.50 251 CYS A O 1
ATOM 2031 N N . ARG A 1 252 ? -29.104 -6.226 18.065 1.00 75.44 252 ARG A N 1
ATOM 2032 C CA . ARG A 1 252 ? -30.555 -6.474 18.104 1.00 75.44 252 ARG A CA 1
ATOM 2033 C C . ARG A 1 252 ? -31.341 -5.345 18.774 1.00 75.44 252 ARG A C 1
ATOM 2035 O O . ARG A 1 252 ? -32.489 -5.140 18.383 1.00 75.44 252 ARG A O 1
ATOM 2042 N N . ALA A 1 253 ? -30.713 -4.623 19.706 1.00 78.38 253 ALA A N 1
ATOM 2043 C CA . ALA A 1 253 ? -31.310 -3.513 20.442 1.00 78.38 253 ALA A CA 1
ATOM 2044 C C . ALA A 1 253 ? -31.346 -2.212 19.623 1.00 78.38 253 ALA A C 1
ATOM 2046 O O . ALA A 1 253 ? -32.418 -1.661 19.413 1.00 78.38 253 ALA A O 1
ATOM 2047 N N . CYS A 1 254 ? -30.203 -1.738 19.110 1.00 78.38 254 CYS A N 1
ATOM 2048 C CA . CYS A 1 254 ? -30.130 -0.446 18.407 1.00 78.38 254 CYS A CA 1
ATOM 2049 C C . CYS A 1 254 ? -30.173 -0.542 16.873 1.00 78.38 254 CYS A C 1
ATOM 2051 O O . CYS A 1 254 ? -30.105 0.478 16.196 1.00 78.38 254 CYS A O 1
ATOM 2053 N N . LYS A 1 255 ? -30.246 -1.756 16.313 1.00 71.06 255 LYS A N 1
ATOM 2054 C CA . LYS A 1 255 ? -30.282 -2.044 14.866 1.00 71.06 255 LYS A CA 1
ATOM 2055 C C . LYS A 1 255 ? -29.100 -1.487 14.053 1.00 71.06 255 LYS A C 1
ATOM 2057 O O . LYS A 1 255 ? -29.152 -1.454 12.827 1.00 71.06 255 LYS A O 1
ATOM 2062 N N . LEU A 1 256 ? -28.000 -1.111 14.707 1.00 66.88 256 LEU A N 1
ATOM 2063 C CA . LEU A 1 256 ? -26.764 -0.678 14.051 1.00 66.88 256 LEU A CA 1
ATOM 2064 C C . LEU A 1 256 ? -25.803 -1.854 13.835 1.00 66.88 256 LEU A C 1
ATOM 2066 O O . LEU A 1 256 ? -25.700 -2.744 14.680 1.00 66.88 256 LEU A O 1
ATOM 2070 N N . GLN A 1 257 ? -25.052 -1.828 12.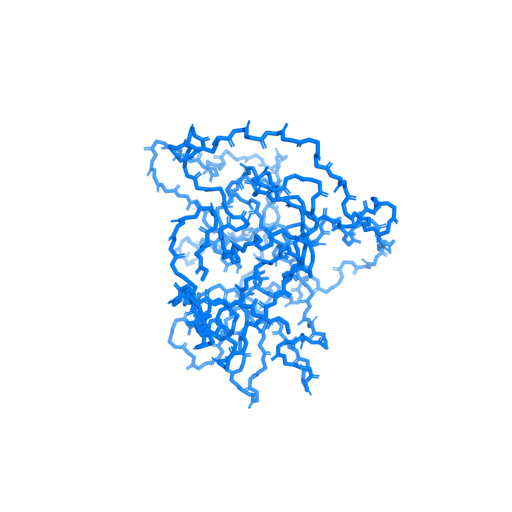729 1.00 64.75 257 GLN A N 1
ATOM 2071 C CA . GLN A 1 257 ? -23.927 -2.746 12.505 1.00 64.75 257 GLN A CA 1
ATOM 2072 C C . GLN A 1 257 ? -22.869 -2.566 13.603 1.00 64.75 257 GLN A C 1
ATOM 2074 O O . GLN A 1 257 ? -22.479 -1.427 13.899 1.00 64.75 257 GLN A O 1
ATOM 2079 N N . ALA A 1 258 ? -22.356 -3.668 14.146 1.00 61.84 258 ALA A N 1
ATOM 2080 C CA . ALA A 1 258 ? -21.320 -3.669 15.175 1.00 61.84 258 ALA A CA 1
ATOM 2081 C C . ALA A 1 258 ? -20.243 -4.713 14.856 1.00 61.84 258 ALA A C 1
ATOM 2083 O O . ALA A 1 258 ? -20.559 -5.880 14.649 1.00 61.84 258 ALA A O 1
ATOM 2084 N N . PHE A 1 259 ? -18.973 -4.302 14.887 1.00 60.50 259 PHE A N 1
ATOM 2085 C CA . PHE A 1 259 ? -17.857 -5.242 14.928 1.00 60.50 259 PHE A CA 1
ATOM 2086 C C . PHE A 1 259 ? -17.732 -5.724 16.378 1.00 60.50 259 PHE A C 1
ATOM 2088 O O . PHE A 1 259 ? -17.239 -4.984 17.227 1.00 60.50 259 PHE A O 1
ATOM 2095 N N . ARG A 1 260 ? -18.261 -6.910 16.694 1.00 53.50 260 ARG A N 1
ATOM 2096 C CA . ARG A 1 260 ? -18.006 -7.569 17.984 1.00 53.50 260 ARG A CA 1
ATOM 2097 C C . ARG A 1 260 ? -16.845 -8.548 17.821 1.00 53.50 260 ARG A C 1
ATOM 2099 O O . ARG A 1 260 ? -16.851 -9.302 16.846 1.00 53.50 260 ARG A O 1
ATOM 2106 N N . ASN A 1 261 ? -15.905 -8.506 18.767 1.00 45.91 261 ASN A N 1
ATOM 2107 C CA . ASN A 1 261 ? -15.002 -9.625 19.040 1.00 45.91 261 ASN A CA 1
ATOM 2108 C C . ASN A 1 261 ? -15.827 -10.799 19.576 1.00 45.91 261 ASN A C 1
ATOM 2110 O O . ASN A 1 261 ? -16.773 -10.529 20.357 1.00 45.91 261 ASN A O 1
#

InterPro domains:
  IPR004146 DC1 [PF03107] (174-221)
  IPR046349 C1-like domain superfamily [SSF57889] (2-36)
  IPR046349 C1-like domain superfamily [SSF57889] (100-167)
  IPR046349 C1-like domain superfamily [SSF57889] (152-226)
  IPR053192 Vacuole Formation Regulator [PTHR32410] (3-255)

Secondary structure (DSSP, 8-state):
-B-TTT-PBP-TTS-EEEETTTTEEEEHHHHHSPPPTTTGGG-------PPP-S-GGG-TTPEEES-SSTT--HHHHHHHHHTTT-----TTSHHHHHHHH-SS-EEEE-TTSS----SB-TTT--B-B-TTT--B--SS-EEEE--SSSTT---EEEHHHHT--SEE-SBTTBTTSPEEEESS-TTSGGG-EE-TTT--EE-S-EEEETTTTEEEEHHHHT--SEEEETTEEEEEEEEE---HHHHS-B-TTT--B----

pLDDT: mean 75.09, std 16.51, range [34.09, 95.06]

Sequence (261 aa):
PRCRVCGKRFYPHLWIYKCDKCYYYVHFDCATSKREPFMSIFITTSLGKTSKNFKEDEHPNLLHCPFQDEGDNLVKCYMSNQHGLIGNSKQRDGEMIIRNSHQHPLRLFDKQTSGSVSLHDPMKRTQLLCDGCVKPIMSIPVYTCCQYGDEQCCFVLHEWCAKLPPEVQDYVGHPEHTLFLLPKIPGKFFGVFKCAVCELPSNGFAYGCTKCDYYVDINCAFIPKEITHDSHPNHLLSIVKPSQEQFYKICRACKLQAFRN

Foldseek 3Di:
DAAPQPRHDDDQFAKWWAFPPPRHIHGLCSFAADDDCPCVVVLPPPDDPDAQPDDCVVPVLAAEDHDPDQQDFLLVSVLVVVVVPDDDDDPDPLQVLQCQLDVADWDWDDPVPDDDDPQDDPPPPDFLAALAQRTGDPDDGKIAGDDDPPDPPGHIHHPSSSVDDQWDACQVVCNPDIWGKHQADPPDDLSWDQASHRRDIDNGIWRDDPVVRHTHRPRRSRRDQWHAYPSHHSTIIGMDNHHPVLQPDADPVPRHRGRDD